Protein AF-A0A9E5PYQ6-F1 (afdb_monomer)

Structure (mmCIF, N/CA/C/O backbone):
data_AF-A0A9E5PYQ6-F1
#
_entry.id   AF-A0A9E5PYQ6-F1
#
loop_
_atom_site.group_PDB
_atom_site.id
_atom_site.type_symbol
_atom_site.label_atom_id
_atom_site.label_alt_id
_atom_site.label_comp_id
_atom_site.label_asym_id
_atom_site.label_entity_id
_atom_site.label_seq_id
_atom_site.pdbx_PDB_ins_code
_atom_site.Cartn_x
_atom_site.Cartn_y
_atom_site.Cartn_z
_atom_site.occupancy
_atom_site.B_iso_or_equiv
_atom_site.auth_seq_id
_atom_site.auth_comp_id
_atom_site.auth_asym_id
_atom_site.auth_atom_id
_atom_site.pdbx_PDB_model_num
ATOM 1 N N . MET A 1 1 ? 24.117 66.013 -3.405 1.00 72.06 1 MET A N 1
ATOM 2 C CA . MET A 1 1 ? 24.935 65.643 -2.218 1.00 72.06 1 MET A CA 1
ATOM 3 C C . MET A 1 1 ? 26.367 65.420 -2.677 1.00 72.06 1 MET A C 1
ATOM 5 O O . MET A 1 1 ? 26.533 64.922 -3.780 1.00 72.06 1 MET A O 1
ATOM 9 N N . HIS A 1 2 ? 27.378 65.777 -1.885 1.00 78.38 2 HIS A N 1
ATOM 10 C CA . HIS A 1 2 ? 28.787 65.556 -2.245 1.00 78.38 2 HIS A CA 1
ATOM 11 C C . HIS A 1 2 ? 29.347 64.341 -1.503 1.00 78.38 2 HIS A C 1
ATOM 13 O O . HIS A 1 2 ? 28.961 64.073 -0.365 1.00 78.38 2 HIS A O 1
ATOM 19 N N . CYS A 1 3 ? 30.247 63.599 -2.143 1.00 75.94 3 CYS A N 1
ATOM 20 C CA . CYS A 1 3 ? 30.935 62.479 -1.518 1.00 75.94 3 CYS A CA 1
ATOM 21 C C . CYS A 1 3 ? 31.760 62.974 -0.325 1.00 75.94 3 CYS A C 1
ATOM 23 O O . CYS A 1 3 ? 32.570 63.887 -0.464 1.00 75.94 3 CYS A O 1
ATOM 25 N N . THR A 1 4 ? 31.610 62.337 0.832 1.00 79.31 4 THR A N 1
ATOM 26 C CA . THR A 1 4 ? 32.365 62.693 2.042 1.00 79.31 4 THR A CA 1
ATOM 27 C C . THR A 1 4 ? 33.862 62.389 1.931 1.00 79.31 4 THR A C 1
ATOM 29 O O . THR A 1 4 ? 34.646 62.981 2.665 1.00 79.31 4 THR A O 1
ATOM 32 N N . ALA A 1 5 ? 34.269 61.516 1.001 1.00 81.44 5 ALA A N 1
ATOM 33 C CA . ALA A 1 5 ? 35.665 61.129 0.794 1.00 81.44 5 ALA A CA 1
ATOM 34 C C . ALA A 1 5 ? 36.390 61.988 -0.259 1.00 81.44 5 ALA A C 1
ATOM 36 O O . ALA A 1 5 ? 37.471 62.500 0.011 1.00 81.44 5 ALA A O 1
ATOM 37 N N . CYS A 1 6 ? 35.813 62.172 -1.453 1.00 84.38 6 CYS A N 1
ATOM 38 C CA . CYS A 1 6 ? 36.483 62.873 -2.562 1.00 84.38 6 CYS A CA 1
ATOM 39 C C . CYS A 1 6 ? 35.836 64.208 -2.957 1.00 84.38 6 CYS A C 1
ATOM 41 O O . CYS A 1 6 ? 36.303 64.859 -3.887 1.00 84.38 6 CYS A O 1
ATOM 43 N N . LYS A 1 7 ? 34.754 64.614 -2.279 1.00 84.69 7 LYS A N 1
ATOM 44 C CA . LYS A 1 7 ? 33.976 65.840 -2.536 1.00 84.69 7 LYS A CA 1
ATOM 45 C C . LYS A 1 7 ? 33.325 65.951 -3.923 1.00 84.69 7 LYS A C 1
ATOM 47 O O . LYS A 1 7 ? 32.684 66.962 -4.184 1.00 84.69 7 LYS A O 1
ATOM 52 N N . ALA A 1 8 ? 33.403 64.927 -4.776 1.00 84.00 8 ALA A N 1
ATOM 53 C CA . ALA A 1 8 ? 32.674 64.887 -6.046 1.00 84.00 8 ALA A CA 1
ATOM 54 C C . ALA A 1 8 ? 31.150 64.865 -5.833 1.00 84.00 8 ALA A C 1
ATOM 56 O O . ALA A 1 8 ? 30.655 64.312 -4.844 1.00 84.00 8 ALA A O 1
ATOM 57 N N . GLU A 1 9 ? 30.401 65.441 -6.771 1.00 83.62 9 GLU A N 1
ATOM 58 C CA . GLU A 1 9 ? 28.939 65.440 -6.750 1.00 83.62 9 GLU A CA 1
ATOM 59 C C . GLU A 1 9 ? 28.389 64.014 -6.938 1.00 83.62 9 GLU A C 1
ATOM 61 O O . GLU A 1 9 ? 28.825 63.260 -7.803 1.00 83.62 9 GLU A O 1
ATOM 66 N N . LEU A 1 10 ? 27.463 63.585 -6.085 1.00 77.56 10 LEU A N 1
ATOM 67 C CA . LEU A 1 10 ? 26.916 62.229 -6.124 1.00 77.56 10 LEU A CA 1
ATOM 68 C C . LEU A 1 10 ? 25.736 62.140 -7.091 1.00 77.56 10 LEU A C 1
ATOM 70 O O . LEU A 1 10 ? 24.825 62.963 -7.044 1.00 77.56 10 LEU A O 1
ATOM 74 N N . ILE A 1 11 ? 25.720 61.076 -7.898 1.00 76.81 11 ILE A N 1
ATOM 75 C CA . ILE A 1 11 ? 24.599 60.753 -8.786 1.00 76.81 11 ILE A CA 1
ATOM 76 C C . ILE A 1 11 ? 23.435 60.220 -7.928 1.00 76.81 11 ILE A C 1
ATOM 78 O O . ILE A 1 11 ? 23.637 59.243 -7.194 1.00 76.81 11 ILE A O 1
ATOM 82 N N . PRO A 1 12 ? 22.225 60.810 -8.010 1.00 68.94 12 PRO A N 1
ATOM 83 C CA . PRO A 1 12 ? 21.061 60.347 -7.256 1.00 68.94 12 PRO A CA 1
ATOM 84 C C . PRO A 1 12 ? 20.764 58.855 -7.482 1.00 68.94 12 PRO A C 1
ATOM 86 O O . PRO A 1 12 ? 20.841 58.354 -8.603 1.00 68.94 12 PRO A O 1
ATOM 89 N N . GLY A 1 13 ? 20.454 58.126 -6.405 1.00 66.00 13 GLY A N 1
ATOM 90 C CA . GLY A 1 13 ? 20.097 56.700 -6.454 1.00 66.00 13 GLY A CA 1
ATOM 91 C C . GLY A 1 13 ? 21.265 55.715 -6.629 1.00 66.00 13 GLY A C 1
ATOM 92 O O . GLY A 1 13 ? 21.041 54.504 -6.648 1.00 66.00 13 GLY A O 1
ATOM 93 N N . LYS A 1 14 ? 22.519 56.178 -6.740 1.00 69.81 14 LYS A N 1
ATOM 94 C CA . LYS A 1 14 ? 23.694 55.293 -6.838 1.00 69.81 14 LYS A CA 1
ATOM 95 C C . LYS A 1 14 ? 24.296 54.992 -5.463 1.00 69.81 14 LYS A C 1
ATOM 97 O O . LYS A 1 14 ? 24.482 55.873 -4.634 1.00 69.81 14 LYS A O 1
ATOM 102 N N . ARG A 1 15 ? 24.636 53.717 -5.244 1.00 70.81 15 ARG A N 1
ATOM 103 C CA . ARG A 1 15 ? 25.115 53.175 -3.954 1.00 70.81 15 ARG A CA 1
ATOM 104 C C . ARG A 1 15 ? 26.607 53.417 -3.691 1.00 70.81 15 ARG A C 1
ATOM 106 O O . ARG A 1 15 ? 27.077 53.199 -2.577 1.00 70.81 15 ARG A O 1
ATOM 113 N N . PHE A 1 16 ? 27.341 53.872 -4.703 1.00 80.50 16 PHE A N 1
ATOM 114 C CA . PHE A 1 16 ? 28.775 54.143 -4.650 1.00 80.50 16 PHE A CA 1
ATOM 115 C C . PHE A 1 16 ? 29.083 55.445 -5.390 1.00 80.50 16 PHE A C 1
ATOM 117 O O . PHE A 1 16 ? 28.436 55.762 -6.392 1.00 80.50 16 PHE A O 1
ATOM 124 N N . CYS A 1 17 ? 30.067 56.199 -4.901 1.00 79.19 17 CYS A N 1
ATOM 125 C CA . CYS A 1 17 ? 30.564 57.383 -5.590 1.00 79.19 17 CYS A CA 1
ATOM 126 C C . CYS A 1 17 ? 31.210 56.981 -6.920 1.00 79.19 17 CYS A C 1
ATOM 128 O O . CYS A 1 17 ? 32.099 56.132 -6.946 1.00 79.19 17 CYS A O 1
ATOM 130 N N . HIS A 1 18 ? 30.805 57.635 -8.008 1.00 82.12 18 HIS A N 1
ATOM 131 C CA . HIS A 1 18 ? 31.327 57.359 -9.345 1.00 82.12 18 HIS A CA 1
ATOM 132 C C . HIS A 1 18 ? 32.817 57.721 -9.504 1.00 82.12 18 HIS A C 1
ATOM 134 O O . HIS A 1 18 ? 33.473 57.183 -10.386 1.00 82.12 18 HIS A O 1
ATOM 140 N N . ALA A 1 19 ? 33.348 58.614 -8.659 1.00 82.69 19 ALA A N 1
ATOM 141 C CA . ALA A 1 19 ? 34.719 59.111 -8.764 1.00 82.69 19 ALA A CA 1
ATOM 142 C C . ALA A 1 19 ? 35.736 58.335 -7.905 1.00 82.69 19 ALA A C 1
ATOM 144 O O . ALA A 1 19 ? 36.875 58.168 -8.324 1.00 82.69 19 ALA A O 1
ATOM 145 N N . CYS A 1 20 ? 35.364 57.865 -6.707 1.00 84.38 20 CYS A N 1
ATOM 146 C CA . CYS A 1 20 ? 36.304 57.202 -5.783 1.00 84.38 20 CYS A CA 1
ATOM 147 C C . CYS A 1 20 ? 35.846 55.834 -5.258 1.00 84.38 20 CYS A C 1
ATOM 149 O O . CYS A 1 20 ? 36.568 55.205 -4.490 1.00 84.38 20 CYS A O 1
ATOM 151 N N . GLY A 1 21 ? 34.640 55.378 -5.609 1.00 78.56 21 GLY A N 1
ATOM 152 C CA . GLY A 1 21 ? 34.122 54.075 -5.184 1.00 78.56 21 GLY A CA 1
ATOM 153 C C . GLY A 1 21 ? 33.658 53.990 -3.724 1.00 78.56 21 GLY A C 1
ATOM 154 O O . GLY A 1 21 ? 33.184 52.936 -3.307 1.00 78.56 21 GLY A O 1
ATOM 155 N N . THR A 1 22 ? 33.727 55.069 -2.935 1.00 79.56 22 THR A N 1
ATOM 156 C CA . THR A 1 22 ? 33.217 55.071 -1.553 1.00 79.56 22 THR A CA 1
ATOM 157 C C . THR A 1 22 ? 31.709 54.804 -1.530 1.00 79.56 22 THR A C 1
ATOM 159 O O . THR A 1 22 ? 30.946 55.443 -2.263 1.00 79.56 22 THR A O 1
ATOM 162 N N . ARG A 1 23 ? 31.273 53.865 -0.679 1.00 77.12 23 ARG A N 1
ATOM 163 C CA . ARG A 1 23 ? 29.855 53.527 -0.493 1.00 77.12 23 ARG A CA 1
ATOM 164 C C . ARG A 1 23 ? 29.114 54.717 0.109 1.00 77.12 23 ARG A C 1
ATOM 166 O O . ARG A 1 23 ? 29.541 55.273 1.118 1.00 77.12 23 ARG A O 1
ATOM 173 N N . VAL A 1 24 ? 28.002 55.093 -0.509 1.00 72.50 24 VAL A N 1
ATOM 174 C CA . VAL A 1 24 ? 27.149 56.183 -0.031 1.00 72.50 24 VAL A CA 1
ATOM 175 C C . VAL A 1 24 ? 26.053 55.561 0.841 1.00 72.50 24 VAL A C 1
ATOM 177 O O . VAL A 1 24 ? 25.311 54.714 0.334 1.00 72.50 24 VAL A O 1
ATOM 180 N N . PRO A 1 25 ? 25.956 55.903 2.139 1.00 64.88 25 PRO A N 1
ATOM 181 C CA . PRO A 1 25 ? 24.873 55.412 2.984 1.00 64.88 25 PRO A CA 1
ATOM 182 C C . PRO A 1 25 ? 23.538 55.976 2.481 1.00 64.88 25 PRO A C 1
ATOM 184 O O . PRO A 1 25 ? 23.414 57.175 2.236 1.00 64.88 25 PRO A O 1
ATOM 187 N N . LEU A 1 26 ? 22.549 55.101 2.290 1.00 71.56 26 LEU A N 1
ATOM 188 C CA . LEU A 1 26 ? 21.187 55.511 1.956 1.00 71.56 26 LEU A CA 1
ATOM 189 C C . LEU A 1 26 ? 20.536 56.019 3.243 1.00 71.56 26 LEU A C 1
ATOM 191 O O . LEU A 1 26 ? 20.586 55.333 4.254 1.00 71.56 26 LEU A O 1
ATOM 195 N N . GLY A 1 27 ? 19.974 57.223 3.233 1.00 72.94 27 GLY A N 1
ATOM 196 C CA . GLY A 1 27 ? 19.178 57.734 4.349 1.00 72.94 27 GLY A CA 1
ATOM 197 C C . GLY A 1 27 ? 17.699 57.435 4.127 1.00 72.94 27 GLY A C 1
ATOM 198 O O . GLY A 1 27 ? 17.232 57.443 2.988 1.00 72.94 27 GLY A O 1
ATOM 199 N N . CYS A 1 28 ? 16.948 57.198 5.198 1.00 73.19 28 CYS A N 1
ATOM 200 C CA . CYS A 1 28 ? 15.495 57.126 5.131 1.00 73.19 28 CYS A CA 1
ATOM 201 C C . CYS A 1 28 ? 14.935 58.458 4.615 1.00 73.19 28 CYS A C 1
ATOM 203 O O . CYS A 1 28 ? 15.239 59.495 5.205 1.00 73.19 28 CYS A O 1
ATOM 205 N N . PRO A 1 29 ? 14.078 58.461 3.578 1.00 70.75 29 PRO A N 1
ATOM 206 C CA . PRO A 1 29 ? 13.496 59.698 3.062 1.00 70.75 29 PRO A CA 1
ATOM 207 C C . PRO A 1 29 ? 12.534 60.367 4.056 1.00 70.75 29 PRO A C 1
ATOM 209 O O . PRO A 1 29 ? 12.249 61.550 3.916 1.00 70.75 29 PRO A O 1
ATOM 212 N N . SER A 1 30 ? 12.039 59.629 5.058 1.00 76.88 30 SER A N 1
ATOM 213 C CA . SER A 1 30 ? 11.096 60.147 6.054 1.00 76.88 30 SER A CA 1
ATOM 214 C C . SER A 1 30 ? 11.772 60.688 7.319 1.00 76.88 30 SER A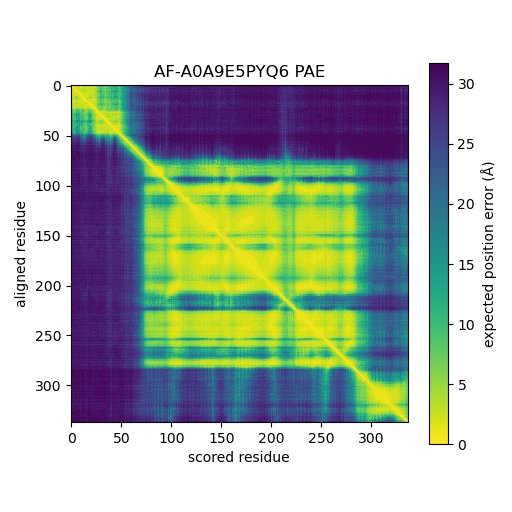 C 1
ATOM 216 O O . SER A 1 30 ? 11.358 61.733 7.807 1.00 76.88 30 SER A O 1
ATOM 218 N N . CYS A 1 31 ? 12.800 60.019 7.853 1.00 76.81 31 CYS A N 1
ATOM 219 C CA . CYS A 1 31 ? 13.435 60.422 9.120 1.00 76.81 31 CYS A CA 1
ATOM 220 C C . CYS A 1 31 ? 14.952 60.657 9.038 1.00 76.81 31 CYS A C 1
ATOM 222 O O . CYS A 1 31 ? 15.556 61.071 10.023 1.00 76.81 31 CYS A O 1
ATOM 224 N N . GLY A 1 32 ? 15.591 60.390 7.896 1.00 70.50 32 GLY A N 1
ATOM 225 C CA . GLY A 1 32 ? 17.030 60.594 7.698 1.00 70.50 32 GLY A CA 1
ATOM 226 C C . GLY A 1 32 ? 17.946 59.530 8.315 1.00 70.50 32 GLY A C 1
ATOM 227 O O . GLY A 1 32 ? 19.159 59.618 8.135 1.00 70.50 32 GLY A O 1
ATOM 228 N N . ALA A 1 33 ? 17.402 58.517 8.997 1.00 74.75 33 ALA A N 1
ATOM 229 C CA . ALA A 1 33 ? 18.186 57.428 9.580 1.00 74.75 33 ALA A CA 1
ATOM 230 C C . ALA A 1 33 ? 18.952 56.621 8.511 1.00 74.75 33 ALA A C 1
ATOM 232 O O . ALA A 1 33 ? 18.438 56.449 7.403 1.00 74.75 33 ALA A O 1
ATOM 233 N N . PRO A 1 34 ? 20.161 56.109 8.805 1.00 72.50 34 PRO A N 1
ATOM 234 C CA . PRO A 1 34 ? 20.923 55.303 7.859 1.00 72.50 34 PRO A CA 1
ATOM 235 C C . PRO A 1 34 ? 20.218 53.969 7.584 1.00 72.50 34 PRO A C 1
ATOM 237 O O . PRO A 1 34 ? 19.785 53.267 8.493 1.00 72.50 34 PRO A O 1
ATOM 240 N N . LEU A 1 35 ? 20.133 53.601 6.313 1.00 71.69 35 LEU A N 1
ATOM 241 C CA . LEU A 1 35 ? 19.467 52.402 5.829 1.00 71.69 35 LEU A CA 1
ATOM 242 C C . LEU A 1 35 ? 20.430 51.525 5.038 1.00 71.69 35 LEU A C 1
ATOM 244 O O . LEU A 1 35 ? 21.214 52.002 4.210 1.00 71.69 35 LEU A O 1
ATOM 248 N N . ASP A 1 36 ? 20.307 50.214 5.239 1.00 67.75 36 ASP A N 1
ATOM 249 C CA . ASP A 1 36 ? 20.774 49.256 4.249 1.00 67.75 36 ASP A CA 1
ATOM 250 C C . ASP A 1 36 ? 19.735 49.095 3.129 1.00 67.75 36 ASP A C 1
ATOM 252 O O . ASP A 1 36 ? 18.524 49.138 3.327 1.00 67.75 36 ASP A O 1
ATOM 256 N N . SER A 1 37 ? 20.246 48.873 1.929 1.00 62.62 37 SER A N 1
ATOM 257 C CA . SER A 1 37 ? 19.509 48.577 0.703 1.00 62.62 37 SER A CA 1
ATOM 258 C C . SER A 1 37 ? 18.572 47.371 0.726 1.00 62.62 37 SER A C 1
ATOM 260 O O . SER A 1 37 ? 17.783 47.208 -0.200 1.00 62.62 37 SER A O 1
ATOM 262 N N . THR A 1 38 ? 18.719 46.474 1.699 1.00 62.41 38 THR A N 1
ATOM 263 C CA . THR A 1 38 ? 17.879 45.277 1.822 1.00 62.41 38 THR A CA 1
ATOM 264 C C . THR A 1 38 ? 16.598 45.551 2.605 1.00 62.41 38 THR A C 1
ATOM 266 O O . THR A 1 38 ? 15.679 44.730 2.582 1.00 62.41 38 THR A O 1
ATOM 269 N N . PHE A 1 39 ? 16.498 46.705 3.273 1.00 70.75 39 PHE A N 1
ATOM 270 C CA . PHE A 1 39 ? 15.327 47.057 4.061 1.00 70.75 39 PHE A CA 1
ATOM 271 C C . PHE A 1 39 ? 14.163 47.510 3.179 1.00 70.75 39 PHE A C 1
ATOM 273 O O . PHE A 1 39 ? 14.269 48.453 2.398 1.00 70.75 39 PHE A O 1
ATOM 280 N N . ARG A 1 40 ? 13.012 46.849 3.353 1.00 74.06 40 ARG A N 1
ATOM 281 C CA . ARG A 1 40 ? 11.733 47.269 2.755 1.00 74.06 40 ARG A CA 1
ATOM 282 C C . ARG A 1 40 ? 11.068 48.409 3.537 1.00 74.06 40 ARG A C 1
ATOM 284 O O . ARG A 1 40 ? 10.361 49.217 2.941 1.00 74.06 40 ARG A O 1
ATOM 291 N N . PHE A 1 41 ? 11.338 48.498 4.840 1.00 80.06 41 PHE A N 1
ATOM 292 C CA . PHE A 1 41 ? 10.830 49.522 5.756 1.00 80.06 41 PHE A CA 1
ATOM 293 C C . PHE A 1 41 ? 11.964 50.041 6.642 1.00 80.06 41 PHE A C 1
ATOM 295 O O . PHE A 1 41 ? 12.882 49.291 6.971 1.00 80.06 41 PHE A O 1
ATOM 302 N N . CYS A 1 42 ? 11.902 51.312 7.031 1.00 78.38 42 CYS A N 1
ATOM 303 C CA . CYS A 1 42 ? 12.857 51.908 7.951 1.00 78.38 42 CYS A CA 1
ATOM 304 C C . CYS A 1 42 ? 12.665 51.313 9.356 1.00 78.38 42 CYS A C 1
ATOM 306 O O . CYS A 1 42 ? 11.551 51.382 9.876 1.00 78.38 42 CYS A O 1
ATOM 308 N N . PRO A 1 43 ? 13.714 50.763 9.989 1.00 74.25 43 PRO A N 1
ATOM 309 C CA . PRO A 1 43 ? 13.603 50.175 11.322 1.00 74.25 43 PRO A CA 1
ATOM 310 C C . PRO A 1 43 ? 13.350 51.213 12.427 1.00 74.25 43 PRO A C 1
ATOM 312 O O . PRO A 1 43 ? 12.801 50.850 13.461 1.00 74.25 43 PRO A O 1
ATOM 315 N N . ASP A 1 44 ? 13.684 52.488 12.199 1.00 79.94 44 ASP A N 1
ATOM 316 C CA . ASP A 1 44 ? 13.539 53.540 13.214 1.00 79.94 44 ASP A CA 1
ATOM 317 C C . ASP A 1 44 ? 12.177 54.250 13.173 1.00 79.94 44 ASP A C 1
ATOM 319 O O . ASP A 1 44 ? 11.663 54.651 14.213 1.00 79.94 44 ASP A O 1
ATOM 323 N N . CYS A 1 45 ? 11.571 54.422 11.991 1.00 80.50 45 CYS A N 1
ATOM 324 C CA . CYS A 1 45 ? 10.295 55.146 11.853 1.00 80.50 45 CYS A CA 1
ATOM 325 C C . CYS A 1 45 ? 9.178 54.363 11.148 1.00 80.50 45 CYS A C 1
ATOM 327 O O . CYS A 1 45 ? 8.055 54.853 11.054 1.00 80.50 45 CYS A O 1
ATOM 329 N N . GLY A 1 46 ? 9.463 53.171 10.620 1.00 74.81 46 GLY A N 1
ATOM 330 C CA . GLY A 1 46 ? 8.485 52.323 9.933 1.00 74.81 46 GLY A CA 1
ATOM 331 C C . GLY A 1 46 ? 8.136 52.739 8.499 1.00 74.81 46 GLY A C 1
ATOM 332 O O . GLY A 1 46 ? 7.362 52.043 7.843 1.00 74.81 46 GLY A O 1
ATOM 333 N N . ALA A 1 47 ? 8.699 53.832 7.969 1.00 78.25 47 ALA A N 1
ATOM 334 C CA . ALA A 1 47 ? 8.391 54.297 6.615 1.00 78.25 47 ALA A CA 1
ATOM 335 C C . ALA A 1 47 ? 8.929 53.336 5.528 1.00 78.25 47 ALA A C 1
ATOM 337 O O . ALA A 1 47 ? 10.066 52.870 5.645 1.00 78.25 47 ALA A O 1
ATOM 338 N N . PRO A 1 48 ? 8.171 53.041 4.454 1.00 79.62 48 PRO A N 1
ATOM 339 C CA . PRO A 1 48 ? 8.642 52.206 3.347 1.00 79.62 48 PRO A CA 1
ATOM 340 C C . PRO A 1 48 ? 9.786 52.886 2.577 1.00 79.62 48 PRO A C 1
ATOM 342 O O . PRO A 1 48 ? 9.757 54.093 2.345 1.00 79.62 48 PRO A O 1
ATOM 345 N N . VAL A 1 49 ? 10.802 52.112 2.181 1.00 68.56 49 VAL A N 1
ATOM 346 C CA . VAL A 1 49 ? 12.093 52.646 1.685 1.00 68.56 49 VAL A CA 1
ATOM 347 C C . VAL A 1 49 ? 12.242 52.563 0.157 1.00 68.56 49 VAL A C 1
ATOM 349 O O . VAL A 1 49 ? 13.076 53.258 -0.412 1.00 68.56 49 VAL A O 1
ATOM 352 N N . HIS A 1 50 ? 11.390 51.803 -0.538 1.00 60.81 50 HIS A N 1
ATOM 353 C CA . HIS A 1 50 ? 11.351 51.773 -2.004 1.00 60.81 50 HIS A CA 1
ATOM 354 C C . HIS A 1 50 ? 9.913 51.674 -2.535 1.00 60.81 50 HIS A C 1
ATOM 356 O O . HIS A 1 50 ? 9.212 50.698 -2.272 1.00 60.81 50 HIS A O 1
ATOM 362 N N . GLN A 1 51 ? 9.509 52.670 -3.328 1.00 54.56 51 GLN A N 1
ATOM 363 C CA . GLN A 1 51 ? 8.424 52.582 -4.303 1.00 54.56 51 GLN A CA 1
ATOM 364 C C . GLN A 1 51 ? 9.031 52.814 -5.687 1.00 54.56 51 GLN A C 1
ATOM 366 O O . GLN A 1 51 ? 9.175 53.950 -6.106 1.00 54.56 51 GLN A O 1
ATOM 371 N N . ASP A 1 52 ? 9.400 51.735 -6.368 1.00 40.56 52 ASP A N 1
ATOM 372 C CA . ASP A 1 52 ? 9.483 51.693 -7.827 1.00 40.56 52 ASP A CA 1
ATOM 373 C C . ASP A 1 52 ? 9.119 50.265 -8.239 1.00 40.56 52 ASP A C 1
ATOM 375 O O . ASP A 1 52 ? 9.888 49.325 -8.038 1.00 40.56 52 ASP A O 1
ATOM 379 N N . GLY A 1 53 ? 7.890 50.102 -8.740 1.00 39.03 53 GLY A N 1
ATOM 380 C CA . GLY A 1 53 ? 7.377 48.832 -9.260 1.00 39.03 53 GLY A CA 1
ATOM 381 C C . GLY A 1 53 ? 6.293 48.141 -8.426 1.00 39.03 53 GLY A C 1
ATOM 382 O O . GLY A 1 53 ? 6.277 46.915 -8.361 1.00 39.03 53 GLY A O 1
ATOM 383 N N . ALA A 1 54 ? 5.373 48.886 -7.807 1.00 33.09 54 ALA A N 1
ATOM 384 C CA . ALA A 1 54 ? 4.075 48.328 -7.421 1.00 33.09 54 ALA A CA 1
ATOM 385 C C . ALA A 1 54 ? 3.083 48.524 -8.587 1.00 33.09 54 ALA A C 1
ATOM 387 O O . ALA A 1 54 ? 2.878 49.669 -8.996 1.00 33.09 54 ALA A O 1
ATOM 388 N N . PRO A 1 55 ? 2.454 47.469 -9.140 1.00 35.06 55 PRO A N 1
ATOM 389 C CA . PRO A 1 55 ? 1.256 47.655 -9.943 1.00 35.06 55 PRO A CA 1
ATOM 390 C C . PRO A 1 55 ? 0.140 48.205 -9.044 1.00 35.06 55 PRO A C 1
ATOM 392 O O . PRO A 1 55 ? -0.048 47.759 -7.910 1.00 35.06 55 PRO A O 1
ATOM 395 N N . SER A 1 56 ? -0.565 49.207 -9.558 1.00 34.47 56 SER A N 1
ATOM 396 C CA . SER A 1 56 ? -1.703 49.864 -8.925 1.00 34.47 56 SER A CA 1
ATOM 397 C C . SER A 1 56 ? -2.803 48.870 -8.539 1.00 34.47 56 SER A C 1
ATOM 399 O O . SER A 1 56 ? -3.109 47.925 -9.268 1.00 34.47 56 SER A O 1
ATOM 401 N N . ALA A 1 57 ? -3.413 49.110 -7.377 1.00 36.28 57 ALA A N 1
ATOM 402 C CA . ALA A 1 57 ? -4.610 48.413 -6.923 1.00 36.28 57 ALA A CA 1
ATOM 403 C C . ALA A 1 57 ? -5.750 48.557 -7.954 1.00 36.28 57 ALA A C 1
ATOM 405 O O . ALA A 1 57 ? -5.947 49.662 -8.470 1.00 36.28 57 ALA A O 1
ATOM 406 N N . PRO A 1 58 ? -6.529 47.500 -8.254 1.00 34.72 58 PRO A N 1
ATOM 407 C CA . PRO A 1 58 ? -7.758 47.668 -9.006 1.00 34.72 58 PRO A CA 1
ATOM 408 C C . PRO A 1 58 ? -8.869 48.178 -8.083 1.00 34.72 58 PRO A C 1
ATOM 410 O O . PRO A 1 58 ? -8.997 47.754 -6.934 1.00 34.72 58 PRO A O 1
ATOM 413 N N . ALA A 1 59 ? -9.659 49.099 -8.628 1.00 34.00 59 ALA A N 1
ATOM 414 C CA . ALA A 1 59 ? -10.894 49.596 -8.050 1.00 34.00 59 ALA A CA 1
ATOM 415 C C . ALA A 1 59 ? -11.886 48.454 -7.773 1.00 34.00 59 ALA A C 1
ATOM 417 O O . ALA A 1 59 ? -11.965 47.473 -8.516 1.00 34.00 59 ALA A O 1
ATOM 418 N N . GLU A 1 60 ? -12.647 48.617 -6.694 1.00 35.41 60 GLU A N 1
ATOM 419 C CA . GLU A 1 60 ? -13.778 47.773 -6.329 1.00 35.41 60 GLU A CA 1
ATOM 420 C C . GLU A 1 60 ? -14.783 47.678 -7.489 1.00 35.41 60 GLU A C 1
ATOM 422 O O . GLU A 1 60 ? -15.185 48.690 -8.061 1.00 35.41 60 GLU A O 1
ATOM 427 N N . GLY A 1 61 ? -15.215 46.454 -7.813 1.00 39.34 61 GLY A N 1
ATOM 428 C CA . GLY A 1 61 ? -16.394 46.228 -8.655 1.00 39.34 61 GLY A CA 1
ATOM 429 C C . GLY A 1 61 ? -16.140 45.807 -10.105 1.00 39.34 61 GLY A C 1
ATOM 430 O O . GLY A 1 61 ? -16.708 46.394 -11.016 1.00 39.34 61 GLY A O 1
ATOM 431 N N . ALA A 1 62 ? -15.370 44.744 -10.342 1.00 30.53 62 ALA A N 1
ATOM 432 C CA . ALA A 1 62 ? -15.539 43.907 -11.535 1.00 30.53 62 ALA A CA 1
ATOM 433 C C . ALA A 1 62 ? -14.981 42.503 -11.264 1.00 30.53 62 ALA A C 1
ATOM 435 O O . ALA A 1 62 ? -13.825 42.360 -10.867 1.00 30.53 62 ALA A O 1
ATOM 436 N N . LEU A 1 63 ? -15.800 41.463 -11.459 1.00 35.28 63 LEU A N 1
ATOM 437 C CA . LEU A 1 63 ? -15.343 40.073 -11.379 1.00 35.28 63 LEU A CA 1
ATOM 438 C C . LEU A 1 63 ? -14.184 39.853 -12.371 1.00 35.28 63 LEU A C 1
ATOM 440 O O . LEU A 1 63 ? -14.358 40.142 -13.557 1.00 35.28 63 LEU A O 1
ATOM 444 N N . PRO A 1 64 ? -13.017 39.335 -11.943 1.00 33.97 64 PRO A N 1
ATOM 445 C CA . PRO A 1 64 ? -11.933 39.075 -12.873 1.00 33.97 64 PRO A CA 1
ATOM 446 C C . PRO A 1 64 ? -12.254 37.841 -13.725 1.00 33.97 64 PRO A C 1
ATOM 448 O O . PRO A 1 64 ? -12.544 36.761 -13.210 1.00 33.97 64 PRO A O 1
ATOM 451 N N . ALA A 1 65 ? -12.167 38.018 -15.044 1.00 35.31 65 ALA A N 1
ATOM 452 C CA . ALA A 1 65 ? -12.137 36.938 -16.023 1.00 35.31 65 ALA A CA 1
ATOM 453 C C . ALA A 1 65 ? -10.979 35.960 -15.720 1.00 35.31 65 ALA A C 1
ATOM 455 O O . ALA A 1 65 ? -9.933 36.392 -15.216 1.00 35.31 65 ALA A O 1
ATOM 456 N N . PRO A 1 66 ? -11.139 34.653 -16.007 1.00 33.41 66 PRO A N 1
ATOM 457 C CA . PRO A 1 66 ? -10.170 33.638 -15.620 1.00 33.41 66 PRO A CA 1
ATOM 458 C C . PRO A 1 66 ? -8.828 33.915 -16.300 1.00 33.41 66 PRO A C 1
ATOM 460 O O . PRO A 1 66 ? -8.718 33.925 -17.527 1.00 33.41 66 PRO A O 1
ATOM 463 N N . ARG A 1 67 ? -7.798 34.156 -15.483 1.00 36.16 67 ARG A N 1
ATOM 464 C CA . ARG A 1 67 ? -6.413 34.209 -15.947 1.00 36.16 67 ARG A CA 1
ATOM 465 C C . ARG A 1 67 ? -6.060 32.828 -16.485 1.00 36.16 67 ARG A C 1
ATOM 467 O O . ARG A 1 67 ? -6.254 31.830 -15.796 1.00 36.16 67 ARG A O 1
ATOM 474 N N . GLN A 1 68 ? -5.606 32.814 -17.734 1.00 36.31 68 GLN A N 1
ATOM 475 C CA . GLN A 1 68 ? -5.228 31.627 -18.486 1.00 36.31 68 GLN A CA 1
ATOM 476 C C . GLN A 1 68 ? -4.340 30.725 -17.630 1.00 36.31 68 GLN A C 1
ATOM 478 O O . GLN A 1 68 ? -3.343 31.173 -17.061 1.00 36.31 68 GLN A O 1
ATOM 483 N N . ALA A 1 69 ? -4.788 29.475 -17.507 1.00 35.12 69 ALA A N 1
ATOM 484 C CA . ALA A 1 69 ? -4.110 28.407 -16.806 1.00 35.12 69 ALA A CA 1
ATOM 485 C C . ALA A 1 69 ? -2.654 28.342 -17.275 1.00 35.12 69 ALA A C 1
ATOM 487 O O . ALA A 1 69 ? -2.388 28.093 -18.449 1.00 35.12 69 ALA A O 1
ATOM 488 N N . ALA A 1 70 ? -1.725 28.579 -16.350 1.00 36.34 70 ALA A N 1
ATOM 489 C CA . ALA A 1 70 ? -0.366 28.106 -16.526 1.00 36.34 70 ALA A CA 1
ATOM 490 C C . ALA A 1 70 ? -0.449 26.589 -16.757 1.00 36.34 70 ALA A C 1
ATOM 492 O O . ALA A 1 70 ? -1.159 25.896 -16.023 1.00 36.34 70 ALA A O 1
ATOM 493 N N . GLU A 1 71 ? 0.195 26.113 -17.821 1.00 35.78 71 GLU A N 1
ATOM 494 C CA . GLU A 1 71 ? 0.201 24.710 -18.229 1.00 35.78 71 GLU A CA 1
ATOM 495 C C . GLU A 1 71 ? 0.516 23.803 -17.040 1.00 35.78 71 GLU A C 1
ATOM 497 O O . GLU A 1 71 ? 1.521 23.967 -16.350 1.00 35.78 71 GLU A O 1
ATOM 502 N N . VAL A 1 72 ? -0.398 22.867 -16.791 1.00 35.28 72 VAL A N 1
ATOM 503 C CA . VAL A 1 72 ? -0.354 21.918 -15.684 1.00 35.28 72 VAL A CA 1
ATOM 504 C C . VAL A 1 72 ? 0.791 20.935 -15.937 1.00 35.28 72 VAL A C 1
ATOM 506 O O . VAL A 1 72 ? 0.703 20.160 -16.893 1.00 35.28 72 VAL A O 1
ATOM 509 N N . PRO A 1 73 ? 1.827 20.852 -15.084 1.00 33.81 73 PRO A N 1
ATOM 510 C CA . PRO A 1 73 ? 2.609 19.634 -14.997 1.00 33.81 73 PRO A CA 1
ATOM 511 C C . PRO A 1 73 ? 1.686 18.602 -14.338 1.00 33.81 73 PRO A C 1
ATOM 513 O O . PRO A 1 73 ? 1.602 18.513 -13.117 1.00 33.81 73 PRO A O 1
ATOM 516 N N . THR A 1 74 ? 0.887 17.877 -15.126 1.00 45.56 74 THR A N 1
ATOM 517 C CA . THR A 1 74 ? 0.069 16.789 -14.578 1.00 45.56 74 THR A CA 1
ATOM 518 C C . THR A 1 74 ? 1.027 15.669 -14.195 1.00 45.56 74 THR A C 1
ATOM 520 O O . THR A 1 74 ? 1.424 14.890 -15.065 1.00 45.56 74 THR A O 1
ATOM 523 N N . ASP A 1 75 ? 1.431 15.624 -12.928 1.00 56.47 75 ASP A N 1
ATOM 524 C CA . ASP A 1 75 ? 2.119 14.479 -12.332 1.00 56.47 75 ASP A CA 1
ATOM 525 C C . ASP A 1 75 ? 1.376 13.191 -12.764 1.00 56.47 75 ASP A C 1
ATOM 527 O O . ASP A 1 75 ? 0.137 13.165 -12.699 1.00 56.47 75 ASP A O 1
ATOM 531 N N . PRO A 1 76 ? 2.069 12.142 -13.255 1.00 58.88 76 PRO A N 1
ATOM 532 C CA . PRO A 1 76 ? 1.447 10.856 -13.580 1.00 58.88 76 PRO A CA 1
ATOM 533 C C . PRO A 1 76 ? 0.550 10.321 -12.455 1.00 58.88 76 PRO A C 1
ATOM 535 O O . PRO A 1 76 ? -0.455 9.675 -12.744 1.00 58.88 76 PRO A O 1
ATOM 538 N N . ILE A 1 77 ? 0.833 10.646 -11.192 1.00 66.50 77 ILE A N 1
ATOM 539 C CA . ILE A 1 77 ? -0.018 10.287 -10.050 1.00 66.50 77 ILE A CA 1
ATOM 540 C C . ILE A 1 77 ? -1.387 10.984 -10.132 1.00 66.50 77 ILE A C 1
ATOM 542 O O . ILE A 1 77 ? -2.428 10.341 -10.000 1.00 66.50 77 ILE A O 1
ATOM 546 N N . SER A 1 78 ? -1.410 12.291 -10.394 1.00 61.31 78 SER A N 1
ATOM 547 C CA . SER A 1 78 ? -2.630 13.108 -10.353 1.00 61.31 78 SER A CA 1
ATOM 548 C C . SER A 1 78 ? -3.606 12.803 -11.490 1.00 61.31 78 SER A C 1
ATOM 550 O O . SER A 1 78 ? -4.801 13.053 -11.339 1.00 61.31 78 SER A O 1
ATOM 552 N N . ARG A 1 79 ? -3.132 12.224 -12.603 1.00 65.25 79 ARG A N 1
ATOM 553 C CA . ARG A 1 79 ? -3.991 11.784 -13.720 1.00 65.25 79 ARG A CA 1
ATOM 554 C C . ARG A 1 79 ? -4.923 10.630 -13.352 1.00 65.25 79 ARG A C 1
ATOM 556 O O . ARG A 1 79 ? -5.991 10.517 -13.942 1.00 65.25 79 ARG A O 1
ATOM 563 N N . HIS A 1 80 ? -4.530 9.795 -12.394 1.00 69.44 80 HIS A N 1
ATOM 564 C CA . HIS A 1 80 ? -5.247 8.558 -12.086 1.00 69.44 80 HIS A CA 1
ATOM 565 C C . HIS A 1 80 ? -6.202 8.684 -10.894 1.00 69.44 80 HIS A C 1
ATOM 567 O O . HIS A 1 80 ? -6.988 7.772 -10.648 1.00 69.44 80 HIS A O 1
ATOM 573 N N . ILE A 1 81 ? -6.163 9.794 -10.148 1.00 79.06 81 ILE A N 1
ATOM 574 C CA . ILE A 1 81 ? -7.012 9.981 -8.966 1.00 79.06 81 ILE A CA 1
ATOM 575 C C . ILE A 1 81 ? -8.462 10.233 -9.413 1.00 79.06 81 ILE A C 1
ATOM 577 O O . ILE A 1 81 ? -8.729 11.258 -10.044 1.00 79.06 81 ILE A O 1
ATOM 581 N N . PRO A 1 82 ? -9.440 9.387 -9.027 1.00 80.75 82 PRO A N 1
ATOM 582 C CA . PRO A 1 82 ? -10.839 9.628 -9.361 1.00 80.75 82 PRO A CA 1
ATOM 583 C C . PRO A 1 82 ? -11.354 10.934 -8.747 1.00 80.75 82 PRO A C 1
ATOM 585 O O . PRO A 1 82 ? -11.086 11.233 -7.579 1.00 80.75 82 PRO A O 1
ATOM 588 N N . ASP A 1 83 ? -12.196 11.671 -9.475 1.00 80.00 83 ASP A N 1
ATOM 589 C CA . ASP A 1 83 ? -12.731 12.970 -9.033 1.00 80.00 83 ASP A CA 1
ATOM 590 C C . ASP A 1 83 ? -13.392 12.931 -7.651 1.00 80.00 83 ASP A C 1
ATOM 592 O O . ASP A 1 83 ? -13.295 13.875 -6.861 1.00 80.00 83 ASP A O 1
ATOM 596 N N . ALA A 1 84 ? -14.088 11.835 -7.340 1.00 78.12 84 ALA A N 1
ATOM 597 C CA . ALA A 1 84 ? -14.716 11.640 -6.040 1.00 78.12 84 ALA A CA 1
ATOM 598 C C . ALA A 1 84 ? -13.683 11.596 -4.905 1.00 78.12 84 ALA A C 1
ATOM 600 O O . ALA A 1 84 ? -13.893 12.227 -3.865 1.00 78.12 84 ALA A O 1
ATOM 601 N N . LEU A 1 85 ? -12.557 10.914 -5.124 1.00 78.75 85 LEU A N 1
ATOM 602 C CA . LEU A 1 85 ? -11.460 10.832 -4.168 1.00 78.75 85 LEU A CA 1
ATOM 603 C C . LEU A 1 85 ? -10.718 12.170 -4.077 1.00 78.75 85 LEU A C 1
ATOM 605 O O . LEU A 1 85 ? -10.500 12.665 -2.974 1.00 78.75 85 LEU A O 1
ATOM 609 N N . ALA A 1 86 ? -10.454 12.830 -5.207 1.00 78.62 86 ALA A N 1
ATOM 610 C CA . ALA A 1 86 ? -9.867 14.171 -5.233 1.00 78.62 86 ALA A CA 1
ATOM 611 C C . ALA A 1 86 ? -10.708 15.188 -4.436 1.00 78.62 86 ALA A C 1
ATOM 613 O O . ALA A 1 86 ? -10.174 16.004 -3.681 1.00 78.62 86 ALA A O 1
ATOM 614 N N . ARG A 1 87 ? -12.045 15.123 -4.538 1.00 78.88 87 ARG A N 1
ATOM 615 C CA . ARG A 1 87 ? -12.951 15.941 -3.711 1.00 78.88 87 ARG A CA 1
ATOM 616 C C . ARG A 1 87 ? -12.841 15.610 -2.222 1.00 78.88 87 ARG A C 1
ATOM 618 O O . ARG A 1 87 ? -12.832 16.542 -1.418 1.00 78.88 87 ARG A O 1
ATOM 625 N N . LYS A 1 88 ? -12.759 14.328 -1.847 1.00 77.94 88 LYS A N 1
ATOM 626 C CA . LYS A 1 88 ? -12.562 13.915 -0.445 1.00 77.94 88 LYS A CA 1
ATOM 627 C C . LYS A 1 88 ? -11.229 14.431 0.106 1.00 77.94 88 LYS A C 1
ATOM 629 O O . LYS A 1 88 ? -11.227 15.009 1.185 1.00 77.94 88 LYS A O 1
ATOM 634 N N . ILE A 1 89 ? -10.141 14.313 -0.657 1.00 76.69 89 ILE A N 1
ATOM 635 C CA . ILE A 1 89 ? -8.807 14.821 -0.293 1.00 76.69 89 ILE A CA 1
ATOM 636 C C . ILE A 1 89 ? -8.848 16.326 -0.023 1.00 76.69 89 ILE A C 1
ATOM 638 O O . ILE A 1 89 ? -8.426 16.768 1.043 1.00 76.69 89 ILE A O 1
ATOM 642 N N . ARG A 1 90 ? -9.418 17.108 -0.951 1.00 75.00 90 ARG A N 1
ATOM 643 C CA . ARG A 1 90 ? -9.537 18.568 -0.800 1.00 75.00 90 ARG A CA 1
ATOM 644 C C . ARG A 1 90 ? -10.351 18.965 0.431 1.00 75.00 90 ARG A C 1
ATOM 646 O O . ARG A 1 90 ? -9.994 19.919 1.110 1.00 75.00 90 ARG A O 1
ATOM 653 N N . ARG A 1 91 ? -11.426 18.230 0.740 1.00 75.62 91 ARG A N 1
ATOM 654 C CA . ARG A 1 91 ? -12.245 18.458 1.946 1.00 75.62 91 ARG A CA 1
ATOM 655 C C . ARG A 1 91 ? -11.527 18.068 3.234 1.00 75.62 91 ARG A C 1
ATOM 657 O O . ARG A 1 91 ? -11.720 18.725 4.246 1.00 75.62 91 ARG A O 1
ATOM 664 N N . ALA A 1 92 ? -10.730 17.006 3.194 1.00 70.12 92 ALA A N 1
ATOM 665 C CA . ALA A 1 92 ? -9.990 16.502 4.343 1.00 70.12 92 ALA A CA 1
ATOM 666 C C . ALA A 1 92 ? -8.734 17.329 4.677 1.00 70.12 92 ALA A C 1
ATOM 668 O O . ALA A 1 92 ? -8.051 16.972 5.634 1.00 70.12 92 ALA A O 1
ATOM 669 N N . GLY A 1 93 ? -8.430 18.382 3.895 1.00 61.31 93 GLY A N 1
ATOM 670 C CA . GLY A 1 93 ? -7.250 19.247 4.007 1.00 61.31 93 GLY A CA 1
ATOM 671 C C . GLY A 1 93 ? -6.708 19.352 5.433 1.00 61.31 93 GLY A C 1
ATOM 672 O O . GLY A 1 93 ? -7.368 19.881 6.324 1.00 61.31 93 GLY A O 1
ATOM 673 N N . GLY A 1 94 ? -5.525 18.772 5.652 1.00 55.44 94 GLY A N 1
ATOM 674 C CA . GLY A 1 94 ? -4.921 18.664 6.977 1.00 55.44 94 GLY A CA 1
ATOM 675 C C . GLY A 1 94 ? -4.181 19.936 7.373 1.00 55.44 94 GLY A C 1
ATOM 676 O O . GLY A 1 94 ? -3.524 20.560 6.541 1.00 55.44 94 GLY A O 1
ATOM 677 N N . ALA A 1 95 ? -4.247 20.293 8.656 1.00 53.72 95 ALA A N 1
ATOM 678 C CA . ALA A 1 95 ? -3.334 21.275 9.224 1.00 53.72 95 ALA A CA 1
ATOM 679 C C . ALA A 1 95 ? -1.907 20.699 9.209 1.00 53.72 95 ALA A C 1
ATOM 681 O O . ALA A 1 95 ? -1.676 19.574 9.658 1.00 53.72 95 ALA A O 1
ATOM 682 N N . ALA A 1 96 ? -0.948 21.462 8.686 1.00 60.91 96 ALA A N 1
ATOM 683 C CA . ALA A 1 96 ? 0.453 21.060 8.699 1.00 60.91 96 ALA A CA 1
ATOM 684 C C . ALA A 1 96 ? 0.956 20.887 10.145 1.00 60.91 96 ALA A C 1
ATOM 686 O O . ALA A 1 96 ? 0.655 21.701 11.018 1.00 60.91 96 ALA A O 1
ATOM 687 N N . GLY A 1 97 ? 1.735 19.834 10.393 1.00 63.81 97 GLY A N 1
ATOM 688 C CA . GLY A 1 97 ? 2.331 19.515 11.694 1.00 63.81 97 GLY A CA 1
ATOM 689 C C . GLY A 1 97 ? 1.542 18.524 12.560 1.00 63.81 97 GLY A C 1
ATOM 690 O O . GLY A 1 97 ? 1.978 18.213 13.668 1.00 63.81 97 GLY A O 1
ATOM 691 N N . GLU A 1 98 ? 0.410 17.993 12.090 1.00 72.44 98 GLU A N 1
ATOM 692 C CA . GLU A 1 98 ? -0.384 17.023 12.853 1.00 72.44 98 GLU A CA 1
ATOM 693 C C . GLU A 1 98 ? 0.259 15.622 12.852 1.00 72.44 98 GLU A C 1
ATOM 695 O O . GLU A 1 98 ? 0.688 15.115 11.812 1.00 72.44 98 GLU A O 1
ATOM 700 N N . ARG A 1 99 ? 0.297 14.962 14.020 1.00 76.69 99 ARG A N 1
ATOM 701 C CA . ARG A 1 99 ? 0.675 13.543 14.128 1.00 76.69 99 ARG A CA 1
ATOM 702 C C . ARG A 1 99 ? -0.527 12.672 13.795 1.00 76.69 99 ARG A C 1
ATOM 704 O O . ARG A 1 99 ? -1.487 12.643 14.560 1.00 76.69 99 ARG A O 1
ATOM 711 N N . LYS A 1 100 ? -0.441 11.909 12.708 1.00 80.38 100 LYS A N 1
ATOM 712 C CA . LYS A 1 100 ? -1.480 10.956 12.303 1.00 80.38 100 LYS A CA 1
ATOM 713 C C . LYS A 1 100 ? -0.939 9.541 12.266 1.00 80.38 100 LYS A C 1
ATOM 715 O O . LYS A 1 100 ? 0.209 9.308 11.891 1.00 80.38 100 LYS A O 1
ATOM 720 N N . ARG A 1 101 ? -1.785 8.587 12.644 1.00 87.06 101 ARG A N 1
ATOM 721 C CA . ARG A 1 101 ? -1.531 7.168 12.400 1.00 87.06 101 ARG A CA 1
ATOM 722 C C . ARG A 1 101 ? -1.921 6.865 10.960 1.00 87.06 101 ARG A C 1
ATOM 724 O O . ARG A 1 101 ? -3.066 7.080 10.582 1.00 87.06 101 ARG A O 1
ATOM 731 N N . VAL A 1 102 ? -0.972 6.376 10.177 1.00 90.94 102 VAL A N 1
ATOM 732 C CA . VAL A 1 102 ? -1.161 6.045 8.762 1.00 90.94 102 VAL A CA 1
ATOM 733 C C . VAL A 1 102 ? -0.702 4.624 8.504 1.00 90.94 102 VAL A C 1
ATOM 735 O O . VAL A 1 102 ? 0.161 4.104 9.215 1.00 90.94 102 VAL A O 1
ATOM 738 N N . THR A 1 103 ? -1.257 4.009 7.468 1.00 94.69 103 THR A N 1
ATOM 739 C CA . THR A 1 103 ? -0.719 2.770 6.911 1.00 94.69 103 THR A CA 1
ATOM 740 C C . THR A 1 103 ? -0.047 3.079 5.584 1.00 94.69 103 THR A C 1
ATOM 742 O O . THR A 1 103 ? -0.666 3.642 4.686 1.00 94.69 103 THR A O 1
ATOM 745 N N . VAL A 1 104 ? 1.230 2.733 5.487 1.00 94.75 104 VAL A N 1
ATOM 746 C CA . VAL A 1 104 ? 2.064 2.902 4.301 1.00 94.75 104 VAL A CA 1
ATOM 747 C C . VAL A 1 104 ? 2.147 1.565 3.582 1.00 94.75 104 VAL A C 1
ATOM 749 O O . VAL A 1 104 ? 2.419 0.547 4.220 1.00 94.75 104 VAL A O 1
ATOM 752 N N . LEU A 1 105 ? 1.939 1.580 2.270 1.00 97.19 105 LEU A N 1
ATOM 753 C CA . LEU A 1 105 ? 2.131 0.449 1.371 1.00 97.19 105 LEU A CA 1
ATOM 754 C C . LEU A 1 105 ? 3.230 0.808 0.371 1.00 97.19 105 LEU A C 1
ATOM 756 O O . LEU A 1 105 ? 3.137 1.831 -0.303 1.00 97.19 105 LEU A O 1
ATOM 760 N N . PHE A 1 106 ? 4.247 -0.038 0.270 1.00 96.56 106 PHE A N 1
ATOM 761 C CA . PHE A 1 106 ? 5.219 -0.027 -0.819 1.00 96.56 106 PHE A CA 1
ATOM 762 C C . PHE A 1 106 ? 4.963 -1.215 -1.734 1.00 96.56 106 PHE A C 1
ATOM 764 O O . PHE A 1 106 ? 4.753 -2.328 -1.249 1.00 96.56 106 PHE A O 1
ATOM 771 N N . CYS A 1 107 ? 5.006 -0.974 -3.037 1.00 96.38 107 CYS A N 1
ATOM 772 C CA . CYS A 1 107 ? 4.895 -1.991 -4.072 1.00 96.38 107 CYS A CA 1
ATOM 773 C C . CYS A 1 107 ? 6.003 -1.765 -5.094 1.00 96.38 107 CYS A C 1
ATOM 775 O O . CYS A 1 107 ? 6.282 -0.619 -5.434 1.00 96.38 107 CYS A O 1
ATOM 777 N N . ASP A 1 108 ? 6.629 -2.839 -5.557 1.00 94.88 108 ASP A N 1
ATOM 778 C CA . ASP A 1 108 ? 7.769 -2.790 -6.473 1.00 94.88 108 ASP A CA 1
ATOM 779 C C . ASP A 1 108 ? 7.801 -4.047 -7.343 1.00 94.88 108 ASP A C 1
ATOM 781 O O . ASP A 1 108 ? 7.471 -5.134 -6.843 1.00 94.88 108 ASP A O 1
ATOM 785 N N . LEU A 1 109 ? 8.187 -3.928 -8.615 1.00 93.62 109 LEU A N 1
ATOM 786 C CA . LEU A 1 109 ? 8.250 -5.076 -9.518 1.00 93.62 109 LEU A CA 1
ATOM 787 C C . LEU A 1 109 ? 9.557 -5.854 -9.336 1.00 93.62 109 LEU A C 1
ATOM 789 O O . LEU A 1 109 ? 10.637 -5.332 -9.086 1.00 93.62 109 LEU A O 1
ATOM 793 N N . VAL A 1 110 ? 9.466 -7.172 -9.466 1.00 91.94 110 VAL A N 1
ATOM 794 C CA . VAL A 1 110 ? 10.617 -8.061 -9.326 1.00 91.94 110 VAL A CA 1
ATOM 795 C C . VAL A 1 110 ? 11.347 -8.166 -10.652 1.00 91.94 110 VAL A C 1
ATOM 797 O O . VAL A 1 110 ? 10.795 -8.673 -11.625 1.00 91.94 110 VAL A O 1
ATOM 800 N N . GLY A 1 111 ? 12.625 -7.786 -10.658 1.00 83.12 111 GLY A N 1
ATOM 801 C CA . GLY A 1 111 ? 13.504 -7.979 -11.814 1.00 83.12 111 GLY A CA 1
ATOM 802 C C . GLY A 1 111 ? 13.170 -7.080 -13.005 1.00 83.12 111 GLY A C 1
ATOM 803 O O . GLY A 1 111 ? 13.561 -7.400 -14.124 1.00 83.12 111 GLY A O 1
ATOM 804 N N . SER A 1 112 ? 12.480 -5.965 -12.768 1.00 80.94 112 SER A N 1
ATOM 805 C CA . SER A 1 112 ? 12.110 -4.954 -13.764 1.00 80.94 112 SER A CA 1
ATOM 806 C C . SER A 1 112 ? 13.277 -4.495 -14.632 1.00 80.94 112 SER A C 1
ATOM 808 O O . SER A 1 112 ? 13.143 -4.424 -15.847 1.00 80.94 112 SER A O 1
ATOM 810 N N . THR A 1 113 ? 14.453 -4.270 -14.043 1.00 80.75 113 THR A N 1
ATOM 811 C CA . THR A 1 113 ? 15.659 -3.868 -14.785 1.00 80.75 113 THR A CA 1
ATOM 812 C C . THR A 1 113 ? 16.082 -4.922 -15.809 1.00 80.75 113 THR A C 1
ATOM 814 O O . THR A 1 113 ? 16.338 -4.592 -16.960 1.00 80.75 113 THR A O 1
ATOM 817 N N . ALA A 1 114 ? 16.082 -6.203 -15.427 1.00 81.00 114 ALA A N 1
ATOM 818 C CA . ALA A 1 114 ? 16.441 -7.295 -16.334 1.00 81.00 114 ALA A CA 1
ATOM 819 C C . ALA A 1 114 ? 15.386 -7.521 -17.430 1.00 81.00 114 ALA A C 1
ATOM 821 O O . ALA A 1 114 ? 15.703 -8.021 -18.507 1.00 81.00 114 ALA A O 1
ATOM 822 N N . VAL A 1 115 ? 14.124 -7.180 -17.156 1.00 80.12 115 VAL A N 1
ATOM 823 C CA . VAL A 1 115 ? 13.043 -7.198 -18.149 1.00 80.12 115 VAL A CA 1
ATOM 824 C C . VAL A 1 115 ? 13.210 -6.037 -19.135 1.00 80.12 115 VAL A C 1
ATOM 826 O O . VAL A 1 115 ? 13.154 -6.263 -20.341 1.00 80.12 115 VAL A O 1
ATOM 829 N N . ALA A 1 116 ? 13.504 -4.832 -18.641 1.00 80.94 116 ALA A N 1
ATOM 830 C CA . ALA A 1 116 ? 13.716 -3.631 -19.449 1.00 80.94 116 ALA A CA 1
ATOM 831 C C . ALA A 1 116 ? 14.920 -3.740 -20.403 1.00 80.94 116 ALA A C 1
ATOM 833 O O . ALA A 1 116 ? 14.916 -3.129 -21.463 1.00 80.94 116 ALA A O 1
ATOM 834 N N . GLU A 1 117 ? 15.940 -4.532 -20.062 1.00 83.88 117 GLU A N 1
ATOM 835 C CA . GLU A 1 117 ? 17.086 -4.796 -20.949 1.00 83.88 117 GLU A CA 1
ATOM 836 C C . GLU A 1 117 ? 16.766 -5.760 -22.105 1.00 83.88 117 GLU A C 1
ATOM 838 O O . GLU A 1 117 ? 17.511 -5.825 -23.082 1.00 83.88 117 GLU A O 1
ATOM 843 N N . ARG A 1 118 ? 15.691 -6.550 -21.995 1.00 81.00 118 ARG A N 1
ATOM 844 C CA . ARG A 1 118 ? 15.357 -7.628 -22.943 1.00 81.00 118 ARG A CA 1
ATOM 845 C C . ARG A 1 118 ? 14.267 -7.260 -23.944 1.00 81.00 118 ARG A C 1
ATOM 847 O O . ARG A 1 118 ? 14.009 -8.050 -24.851 1.00 81.00 118 ARG A O 1
ATOM 854 N N . ILE A 1 119 ? 13.606 -6.127 -23.747 1.00 83.31 119 ILE A N 1
ATOM 855 C CA . ILE A 1 119 ? 12.421 -5.699 -24.490 1.00 83.31 119 ILE A CA 1
ATOM 856 C C . ILE A 1 119 ? 12.678 -4.298 -25.021 1.00 83.31 119 ILE A C 1
ATOM 858 O O . ILE A 1 119 ? 13.483 -3.556 -24.457 1.00 83.31 119 ILE A O 1
ATOM 862 N N . ASP A 1 120 ? 11.995 -3.944 -26.105 1.00 86.56 120 ASP A N 1
ATOM 863 C CA . ASP A 1 120 ? 12.005 -2.573 -26.582 1.00 86.56 120 ASP A CA 1
ATOM 864 C C . ASP A 1 120 ? 11.547 -1.597 -25.469 1.00 86.56 120 ASP A C 1
ATOM 866 O O . ASP A 1 120 ? 10.578 -1.883 -24.754 1.00 86.56 120 ASP A O 1
ATOM 870 N N . PRO A 1 121 ? 12.234 -0.458 -25.267 1.00 84.81 121 PRO A N 1
ATOM 871 C CA . PRO A 1 121 ? 11.858 0.514 -24.246 1.00 84.81 121 PRO A CA 1
ATOM 872 C C . PRO A 1 121 ? 10.420 1.036 -24.367 1.00 84.81 121 PRO A C 1
ATOM 874 O O . PRO A 1 121 ? 9.818 1.355 -23.339 1.00 84.81 121 PRO A O 1
ATOM 877 N N . GLU A 1 122 ? 9.871 1.135 -25.581 1.00 87.56 122 GLU A N 1
ATOM 878 C CA . GLU A 1 122 ? 8.497 1.593 -25.817 1.00 87.56 122 GLU A CA 1
ATOM 879 C C . GLU A 1 122 ? 7.487 0.542 -25.342 1.00 87.56 122 GLU A C 1
ATOM 881 O O . GLU A 1 122 ? 6.589 0.861 -24.557 1.00 87.56 122 GLU A O 1
ATOM 886 N N . ASP A 1 123 ? 7.707 -0.725 -25.700 1.00 86.69 123 ASP A N 1
ATOM 887 C CA . ASP A 1 123 ? 6.892 -1.856 -25.241 1.00 86.69 123 ASP A CA 1
ATOM 888 C C . ASP A 1 123 ? 6.955 -1.999 -23.711 1.00 86.69 123 ASP A C 1
ATOM 890 O O . ASP A 1 123 ? 5.936 -2.168 -23.034 1.00 86.69 123 ASP A O 1
ATOM 894 N N . TYR A 1 124 ? 8.153 -1.886 -23.124 1.00 87.81 124 TYR A N 1
ATOM 895 C CA . TYR A 1 124 ? 8.317 -1.951 -21.671 1.00 87.81 124 TYR A CA 1
ATOM 896 C C . TYR A 1 124 ? 7.581 -0.807 -20.963 1.00 87.81 124 TYR A C 1
ATOM 898 O O . TYR A 1 124 ? 6.979 -1.014 -19.903 1.00 87.81 124 TYR A O 1
ATOM 906 N N . ARG A 1 125 ? 7.594 0.397 -21.546 1.00 87.25 125 ARG A N 1
ATOM 907 C CA . ARG A 1 125 ? 6.873 1.554 -21.008 1.00 87.25 125 ARG A CA 1
ATOM 908 C C . ARG A 1 125 ? 5.368 1.313 -20.992 1.00 87.25 125 ARG A C 1
ATOM 910 O O . ARG A 1 125 ? 4.746 1.586 -19.968 1.00 87.25 125 ARG A O 1
ATOM 917 N N . GLU A 1 126 ? 4.812 0.766 -22.070 1.00 89.44 126 GLU A N 1
ATOM 918 C CA . GLU A 1 126 ? 3.386 0.440 -22.153 1.00 89.44 126 GLU A CA 1
ATOM 919 C C . GLU A 1 126 ? 2.987 -0.622 -21.116 1.00 89.44 126 GLU A C 1
ATOM 921 O O . GLU A 1 126 ? 1.971 -0.490 -20.429 1.00 89.44 126 GLU A O 1
ATOM 926 N N . ILE A 1 127 ? 3.813 -1.654 -20.941 1.00 90.12 127 ILE A N 1
ATOM 927 C CA . ILE A 1 127 ? 3.595 -2.694 -19.928 1.00 90.12 127 ILE A CA 1
ATOM 928 C C . ILE A 1 127 ? 3.617 -2.099 -18.516 1.00 90.12 127 ILE A C 1
ATOM 930 O O . ILE A 1 127 ? 2.770 -2.442 -17.683 1.00 90.12 127 ILE A O 1
ATOM 934 N N . LEU A 1 128 ? 4.563 -1.196 -18.246 1.00 89.69 128 LEU A N 1
ATOM 935 C CA . LEU A 1 128 ? 4.662 -0.517 -16.959 1.00 89.69 128 LEU A CA 1
ATOM 936 C C . LEU A 1 128 ? 3.443 0.376 -16.697 1.00 89.69 128 LEU A C 1
ATOM 938 O O . LEU A 1 128 ? 2.905 0.341 -15.591 1.00 89.69 128 LEU A O 1
ATOM 942 N N . ASP A 1 129 ? 2.984 1.128 -17.699 1.00 89.75 129 ASP A N 1
ATOM 943 C CA . ASP A 1 129 ? 1.796 1.978 -17.582 1.00 89.75 129 ASP A CA 1
ATOM 944 C C . ASP A 1 129 ? 0.546 1.138 -17.277 1.00 89.75 129 ASP A C 1
ATOM 946 O O . ASP A 1 129 ? -0.170 1.441 -16.323 1.00 89.75 129 ASP A O 1
ATOM 950 N N . ARG A 1 130 ? 0.347 0.003 -17.965 1.00 91.38 130 ARG A N 1
ATOM 951 C CA . ARG A 1 130 ? -0.758 -0.936 -17.676 1.00 91.38 130 ARG A CA 1
ATOM 952 C C . ARG A 1 130 ? -0.707 -1.489 -16.247 1.00 91.38 130 ARG A C 1
ATOM 954 O O . ARG A 1 130 ? -1.746 -1.644 -15.601 1.00 91.38 130 ARG A O 1
ATOM 961 N N . TYR A 1 131 ? 0.485 -1.812 -15.742 1.00 92.62 131 TYR A N 1
ATOM 962 C CA . TYR A 1 131 ? 0.655 -2.253 -14.354 1.00 92.62 131 TYR A CA 1
ATOM 963 C C . TYR A 1 131 ? 0.326 -1.136 -13.357 1.00 92.62 131 TYR A C 1
ATOM 965 O O . TYR A 1 131 ? -0.401 -1.384 -12.393 1.00 92.62 131 TYR A O 1
ATOM 973 N N . LEU A 1 132 ? 0.842 0.077 -13.576 1.00 92.12 132 LEU A N 1
ATOM 974 C CA . LEU A 1 132 ? 0.600 1.212 -12.688 1.00 92.12 132 LEU A CA 1
ATOM 975 C C . LEU A 1 132 ? -0.882 1.593 -12.677 1.00 92.12 132 LEU A C 1
ATOM 977 O O . LEU A 1 132 ? -1.433 1.788 -11.598 1.00 92.12 132 LEU A O 1
ATOM 981 N N . GLU A 1 133 ? -1.545 1.616 -13.833 1.00 91.88 133 GLU A N 1
ATOM 982 C CA . GLU A 1 133 ? -2.990 1.843 -13.947 1.00 91.88 133 GLU A CA 1
ATOM 983 C C . GLU A 1 133 ? -3.791 0.833 -13.118 1.00 91.88 133 GLU A C 1
ATOM 985 O O . GLU A 1 133 ? -4.634 1.225 -12.304 1.00 91.88 133 GLU A O 1
ATOM 990 N N . LEU A 1 134 ? -3.488 -0.462 -13.268 1.00 94.62 134 LEU A N 1
ATOM 991 C CA . LEU A 1 134 ? -4.114 -1.530 -12.489 1.00 94.62 134 LEU A CA 1
ATOM 992 C C . LEU A 1 134 ? -3.876 -1.329 -10.992 1.00 94.62 134 LEU A C 1
ATOM 994 O O . LEU A 1 134 ? -4.815 -1.367 -10.195 1.00 94.62 134 LEU A O 1
ATOM 998 N N . ALA A 1 135 ? -2.625 -1.101 -10.597 1.00 95.31 135 ALA A N 1
ATOM 999 C CA . ALA A 1 135 ? -2.273 -0.987 -9.194 1.00 95.31 135 ALA A CA 1
ATOM 1000 C C . ALA A 1 135 ? -2.916 0.247 -8.546 1.00 95.31 135 ALA A C 1
ATOM 1002 O O . ALA A 1 135 ? -3.435 0.177 -7.431 1.00 95.31 135 ALA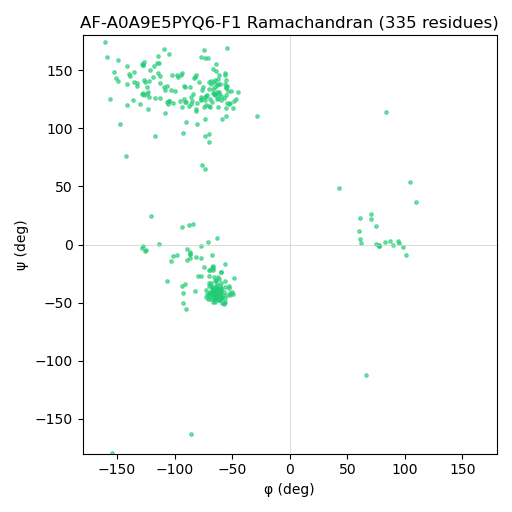 A O 1
ATOM 1003 N N . PHE A 1 136 ? -2.933 1.372 -9.256 1.00 94.12 136 PHE A N 1
ATOM 1004 C CA . PHE A 1 136 ? -3.513 2.624 -8.790 1.00 94.12 136 PHE A CA 1
ATOM 1005 C C . PHE A 1 136 ? -5.025 2.521 -8.645 1.00 94.12 136 PHE A C 1
ATOM 1007 O O . PHE A 1 136 ? -5.561 2.960 -7.626 1.00 94.12 136 PHE A O 1
ATOM 1014 N N . ALA A 1 137 ? -5.705 1.887 -9.604 1.00 93.50 137 ALA A N 1
ATOM 1015 C CA . ALA A 1 137 ? -7.136 1.627 -9.508 1.00 93.50 137 ALA A CA 1
ATOM 1016 C C . ALA A 1 137 ? -7.480 0.874 -8.214 1.00 93.50 137 ALA A C 1
ATOM 1018 O O . ALA A 1 137 ? -8.401 1.275 -7.498 1.00 93.50 137 ALA A O 1
ATOM 1019 N N . GLU A 1 138 ? -6.695 -0.145 -7.854 1.00 96.19 138 GLU A N 1
ATOM 1020 C CA . GLU A 1 138 ? -6.888 -0.893 -6.610 1.00 96.19 138 GLU A CA 1
ATOM 1021 C C . GLU A 1 138 ? -6.583 -0.064 -5.356 1.00 96.19 138 GLU A C 1
ATOM 1023 O O . GLU A 1 138 ? -7.362 -0.087 -4.401 1.00 96.19 138 GLU A O 1
ATOM 1028 N N . ILE A 1 139 ? -5.509 0.733 -5.354 1.00 95.94 139 ILE A N 1
ATOM 1029 C CA . ILE A 1 139 ? -5.215 1.658 -4.246 1.00 95.94 139 ILE A CA 1
ATOM 1030 C C . ILE A 1 139 ? -6.385 2.626 -4.023 1.00 95.94 139 ILE A C 1
ATOM 1032 O O . ILE A 1 139 ? -6.878 2.749 -2.897 1.00 95.94 139 ILE A O 1
ATOM 1036 N N . TYR A 1 140 ? -6.872 3.275 -5.082 1.00 93.31 140 TYR A N 1
ATOM 1037 C CA . TYR A 1 140 ? -7.954 4.255 -4.990 1.00 93.31 140 TYR A CA 1
ATOM 1038 C C . TYR A 1 140 ? -9.304 3.617 -4.655 1.00 93.31 140 TYR A C 1
ATOM 1040 O O . TYR A 1 140 ? -10.093 4.228 -3.928 1.00 93.31 140 TYR A O 1
ATOM 1048 N N . ARG A 1 141 ? -9.565 2.384 -5.115 1.00 92.94 141 ARG A N 1
ATOM 1049 C CA . ARG A 1 141 ? -10.773 1.612 -4.771 1.00 92.94 141 ARG A CA 1
ATOM 1050 C C . ARG A 1 141 ? -10.926 1.438 -3.263 1.00 92.94 141 ARG A C 1
ATOM 1052 O O . ARG A 1 141 ? -12.040 1.515 -2.749 1.00 92.94 141 ARG A O 1
ATOM 1059 N N . PHE A 1 142 ? -9.816 1.261 -2.551 1.00 93.50 142 PHE A N 1
ATOM 1060 C CA . PHE A 1 142 ? -9.799 1.155 -1.091 1.00 93.50 142 PHE A CA 1
ATOM 1061 C C . PHE A 1 142 ? -9.548 2.490 -0.375 1.00 93.50 142 PHE A C 1
ATOM 1063 O O . PHE A 1 142 ? -9.304 2.497 0.831 1.00 93.50 142 PHE A O 1
AT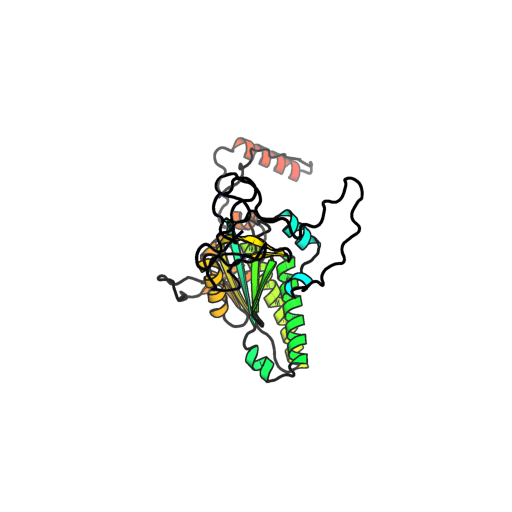OM 1070 N N . GLU A 1 143 ? -9.682 3.617 -1.079 1.00 90.81 143 GLU A N 1
ATOM 1071 C CA . GLU A 1 143 ? -9.454 4.980 -0.572 1.00 90.81 143 GLU A CA 1
ATOM 1072 C C . GLU A 1 143 ? -8.015 5.235 -0.088 1.00 90.81 143 GLU A C 1
ATOM 1074 O O . GLU A 1 143 ? -7.762 6.141 0.708 1.00 90.81 143 GLU A O 1
ATOM 1079 N N . GLY A 1 144 ? -7.057 4.450 -0.585 1.00 91.25 144 GLY A N 1
ATOM 1080 C CA . GLY A 1 144 ? -5.639 4.765 -0.479 1.00 91.25 144 GLY A CA 1
ATOM 1081 C C . GLY A 1 144 ? -5.238 5.841 -1.479 1.00 91.25 144 GLY A C 1
ATOM 1082 O O . GLY A 1 144 ? -5.937 6.099 -2.458 1.00 91.25 144 GLY A O 1
ATOM 1083 N N . ILE A 1 145 ? -4.102 6.486 -1.234 1.00 89.19 145 ILE A N 1
ATOM 1084 C CA . ILE A 1 145 ? -3.586 7.566 -2.075 1.00 89.19 145 ILE A CA 1
ATOM 1085 C C . ILE A 1 145 ? -2.130 7.277 -2.401 1.00 89.19 145 ILE A C 1
ATOM 1087 O O . ILE A 1 145 ? -1.293 7.161 -1.507 1.00 89.19 145 ILE A O 1
ATOM 1091 N N . VAL A 1 146 ? -1.826 7.165 -3.691 1.00 89.94 146 VAL A N 1
ATOM 1092 C CA . VAL A 1 146 ? -0.447 7.086 -4.173 1.00 89.94 146 VAL A CA 1
ATOM 1093 C C . VAL A 1 146 ? 0.222 8.431 -3.919 1.00 89.94 146 VAL A C 1
ATOM 1095 O O . VAL A 1 146 ? -0.264 9.465 -4.366 1.00 89.94 146 VAL A O 1
ATOM 1098 N N . ASN A 1 147 ? 1.319 8.413 -3.170 1.00 84.19 147 ASN A N 1
ATOM 1099 C CA . ASN A 1 147 ? 2.021 9.620 -2.747 1.00 84.19 147 ASN A CA 1
ATOM 1100 C C . ASN A 1 147 ? 3.338 9.825 -3.504 1.00 84.19 147 ASN A C 1
ATOM 1102 O O . ASN A 1 147 ? 3.768 10.959 -3.706 1.00 84.19 147 ASN A O 1
ATOM 1106 N N . GLN A 1 148 ? 4.006 8.738 -3.899 1.00 84.88 148 GLN A N 1
ATOM 1107 C CA . GLN A 1 148 ? 5.296 8.807 -4.580 1.00 84.88 148 GLN A CA 1
ATOM 1108 C C . GLN A 1 148 ? 5.483 7.640 -5.548 1.00 84.88 148 GLN A C 1
ATOM 1110 O O . GLN A 1 148 ? 5.153 6.503 -5.220 1.00 84.88 148 GLN A O 1
ATOM 1115 N N . LEU A 1 149 ? 6.074 7.937 -6.705 1.00 85.94 149 LEU A N 1
ATOM 1116 C CA . LEU A 1 149 ? 6.597 6.966 -7.661 1.00 85.94 149 LEU A CA 1
ATOM 1117 C C . LEU A 1 149 ? 8.108 6.794 -7.478 1.00 85.94 149 LEU A C 1
ATOM 1119 O O . LEU A 1 149 ? 8.813 7.753 -7.151 1.00 85.94 149 LEU A O 1
ATOM 1123 N N . ALA A 1 150 ? 8.598 5.582 -7.709 1.00 80.62 150 ALA A N 1
ATOM 1124 C CA . ALA A 1 150 ? 10.007 5.221 -7.649 1.00 80.62 150 ALA A CA 1
ATOM 1125 C C . ALA A 1 150 ? 10.324 4.211 -8.762 1.00 80.62 150 ALA A C 1
ATOM 1127 O O . ALA A 1 150 ? 10.436 3.019 -8.508 1.00 80.62 150 ALA A O 1
ATOM 1128 N N . GLY A 1 151 ? 10.438 4.695 -10.002 1.00 81.62 151 GLY A N 1
ATOM 1129 C CA . GLY A 1 151 ? 10.664 3.832 -11.164 1.00 81.62 151 GLY A CA 1
ATOM 1130 C C . GLY A 1 151 ? 9.459 2.932 -11.433 1.00 81.62 151 GLY A C 1
ATOM 1131 O O . GLY A 1 151 ? 8.395 3.419 -11.808 1.00 81.62 151 GLY A O 1
ATOM 1132 N N . ASP A 1 152 ? 9.642 1.635 -11.228 1.00 85.06 152 ASP A N 1
ATOM 1133 C CA . ASP A 1 152 ? 8.642 0.569 -11.332 1.00 85.06 152 ASP A CA 1
ATOM 1134 C C . ASP A 1 152 ? 7.879 0.299 -10.024 1.00 85.06 152 ASP A C 1
ATOM 1136 O O . ASP A 1 152 ? 6.933 -0.495 -9.994 1.00 85.06 152 ASP A O 1
ATOM 1140 N N . GLY A 1 153 ? 8.262 0.984 -8.949 1.00 90.25 153 GLY A N 1
ATOM 1141 C CA . GLY A 1 153 ? 7.598 0.931 -7.661 1.00 90.25 153 GLY A CA 1
ATOM 1142 C C . GLY A 1 153 ? 6.836 2.204 -7.306 1.00 90.25 153 GLY A C 1
ATOM 1143 O O . GLY A 1 153 ? 6.980 3.270 -7.913 1.00 90.25 153 GLY A O 1
ATOM 1144 N N . PHE A 1 154 ? 6.020 2.104 -6.263 1.00 93.12 154 PHE A N 1
ATOM 1145 C CA . PHE A 1 154 ? 5.292 3.235 -5.703 1.00 93.12 154 PHE A CA 1
ATOM 1146 C C . PHE A 1 154 ? 5.067 3.095 -4.196 1.00 93.12 154 PHE A C 1
ATOM 1148 O O . PHE A 1 154 ? 5.078 2.002 -3.624 1.00 93.12 154 PHE A O 1
ATOM 1155 N N . MET A 1 155 ? 4.826 4.240 -3.561 1.00 92.94 155 MET A N 1
ATOM 1156 C CA . MET A 1 155 ? 4.388 4.360 -2.176 1.00 92.94 155 MET A CA 1
ATOM 1157 C C . MET A 1 155 ? 2.959 4.899 -2.140 1.00 92.94 155 MET A C 1
ATOM 1159 O O . MET A 1 155 ? 2.678 5.978 -2.670 1.00 92.94 155 MET A O 1
ATOM 1163 N N . ALA A 1 156 ? 2.080 4.181 -1.451 1.00 93.12 156 ALA A N 1
ATOM 1164 C CA . ALA A 1 156 ? 0.711 4.584 -1.173 1.00 93.12 156 ALA A CA 1
ATOM 1165 C C . ALA A 1 156 ? 0.459 4.728 0.332 1.00 93.12 156 ALA A C 1
ATOM 1167 O O . ALA A 1 156 ? 1.107 4.089 1.164 1.00 93.12 156 ALA A O 1
ATOM 1168 N N . LEU A 1 157 ? -0.501 5.580 0.675 1.00 91.81 157 LEU A N 1
ATOM 1169 C CA . LEU A 1 157 ? -0.876 5.915 2.040 1.00 91.81 157 LEU A CA 1
ATOM 1170 C C . LEU A 1 157 ? -2.366 5.681 2.259 1.00 91.81 157 LEU A C 1
ATOM 1172 O O . LEU A 1 157 ? -3.195 6.011 1.416 1.00 91.81 157 LEU A O 1
ATOM 1176 N N . PHE A 1 158 ? -2.693 5.149 3.428 1.00 92.75 158 PHE A N 1
ATOM 1177 C CA . PHE A 1 158 ? -4.051 4.930 3.906 1.00 92.75 158 PHE A CA 1
ATOM 1178 C C . PHE A 1 158 ? -4.202 5.578 5.282 1.00 92.75 158 PHE A C 1
ATOM 1180 O O . PHE A 1 158 ? -3.287 5.529 6.110 1.00 92.75 158 PHE A O 1
ATOM 1187 N N . GLY A 1 159 ? -5.362 6.178 5.545 1.00 87.56 159 GLY A N 1
ATOM 1188 C CA . GLY A 1 159 ? -5.620 6.903 6.794 1.00 87.56 159 GLY A CA 1
ATOM 1189 C C . GLY A 1 159 ? -5.096 8.346 6.810 1.00 87.56 159 GLY A C 1
ATOM 1190 O O . GLY A 1 159 ? -5.244 9.037 7.817 1.00 87.56 159 GLY A O 1
ATOM 1191 N N . ALA A 1 160 ? -4.512 8.823 5.707 1.00 82.00 160 ALA A N 1
ATOM 1192 C CA . ALA A 1 160 ? -4.252 10.238 5.472 1.00 82.00 160 ALA A CA 1
ATOM 1193 C C . ALA A 1 160 ? -4.233 10.551 3.963 1.00 82.00 160 ALA A C 1
ATOM 1195 O O . ALA A 1 160 ? -3.802 9.700 3.186 1.00 82.00 160 ALA A O 1
ATOM 1196 N N . PRO A 1 161 ? -4.637 11.769 3.547 1.00 69.75 161 PRO A N 1
ATOM 1197 C CA . PRO A 1 161 ? -5.355 12.806 4.305 1.00 69.75 161 PRO A CA 1
ATOM 1198 C C . PRO A 1 161 ? -6.725 12.383 4.845 1.00 69.75 161 PRO A C 1
ATOM 1200 O O . PRO A 1 161 ? -7.182 12.955 5.831 1.00 69.75 161 PRO A O 1
ATOM 1203 N N . ILE A 1 162 ? -7.361 11.380 4.240 1.00 79.56 162 ILE A N 1
ATOM 1204 C CA . ILE A 1 162 ? -8.660 10.873 4.686 1.00 79.56 162 ILE A CA 1
ATOM 1205 C C . ILE A 1 162 ? -8.428 9.906 5.847 1.00 79.56 162 ILE A C 1
ATOM 1207 O O . ILE A 1 162 ? -7.771 8.879 5.683 1.00 79.56 162 ILE A O 1
ATOM 1211 N N . ALA A 1 163 ? -8.937 10.254 7.028 1.00 81.75 163 ALA A N 1
ATOM 1212 C CA . ALA A 1 163 ? -8.808 9.422 8.216 1.00 81.75 163 ALA A CA 1
ATOM 1213 C C . ALA A 1 163 ? -9.721 8.192 8.118 1.00 81.75 163 ALA A C 1
ATOM 1215 O O . ALA A 1 163 ? -10.924 8.316 7.892 1.00 81.75 163 ALA A O 1
ATOM 1216 N N . HIS A 1 164 ? -9.134 7.017 8.329 1.00 82.69 164 HIS A N 1
ATOM 1217 C CA . HIS A 1 164 ? -9.817 5.728 8.317 1.00 82.69 164 HIS A CA 1
ATOM 1218 C C . HIS A 1 164 ? -9.329 4.895 9.504 1.00 82.69 164 HIS A C 1
ATOM 1220 O O . HIS A 1 164 ? -8.126 4.663 9.635 1.00 82.69 164 HIS A O 1
ATOM 1226 N N . GLU A 1 165 ? -10.245 4.427 10.354 1.00 83.81 165 GLU A N 1
ATOM 1227 C CA . GLU A 1 165 ? -9.905 3.492 11.442 1.00 83.81 165 GLU A CA 1
ATOM 1228 C C . GLU A 1 165 ? -9.500 2.118 10.885 1.00 83.81 165 GLU A C 1
ATOM 1230 O O . GLU A 1 165 ? -8.593 1.469 11.401 1.00 83.81 165 GLU A O 1
ATOM 1235 N N . ASP A 1 166 ? -10.100 1.722 9.760 1.00 88.62 166 ASP A N 1
ATOM 1236 C CA . ASP A 1 166 ? -9.830 0.495 9.007 1.00 88.62 166 ASP A CA 1
ATOM 1237 C C . ASP A 1 166 ? -8.690 0.653 7.975 1.00 88.62 166 ASP A C 1
ATOM 1239 O O . ASP A 1 166 ? -8.532 -0.183 7.086 1.00 88.62 166 ASP A O 1
ATOM 1243 N N . ALA A 1 167 ? -7.856 1.699 8.081 1.00 92.62 167 ALA A N 1
ATOM 1244 C CA . ALA A 1 167 ? -6.730 1.932 7.164 1.00 92.62 167 ALA A CA 1
ATOM 1245 C C . ALA A 1 167 ? -5.786 0.719 6.988 1.00 92.62 167 ALA A C 1
ATOM 1247 O O . ALA A 1 167 ? -5.389 0.458 5.850 1.00 92.62 167 ALA A O 1
ATOM 1248 N N . PRO A 1 168 ? -5.420 -0.042 8.046 1.00 94.94 168 PRO A N 1
ATOM 1249 C CA . PRO A 1 168 ? -4.603 -1.246 7.891 1.00 94.94 168 PRO A CA 1
ATOM 1250 C C . PRO A 1 168 ? -5.285 -2.315 7.035 1.00 94.94 168 PRO A C 1
ATOM 1252 O O . PRO A 1 168 ? -4.657 -2.894 6.152 1.00 94.94 168 PRO A O 1
ATOM 1255 N N . GLU A 1 169 ? -6.580 -2.545 7.258 1.00 94.31 169 GLU A N 1
ATOM 1256 C CA . GLU A 1 169 ? -7.366 -3.509 6.490 1.00 94.31 169 GLU A CA 1
ATOM 1257 C C . GLU A 1 169 ? -7.471 -3.090 5.023 1.00 94.31 169 GLU A C 1
ATOM 1259 O O . GLU A 1 169 ? -7.228 -3.905 4.134 1.00 94.31 169 GLU A O 1
ATOM 1264 N N . ARG A 1 170 ? -7.776 -1.814 4.760 1.00 95.06 170 ARG A N 1
ATOM 1265 C CA . ARG A 1 170 ? -7.845 -1.253 3.402 1.00 95.06 170 ARG A CA 1
ATOM 1266 C C . ARG A 1 170 ? -6.545 -1.449 2.635 1.00 95.06 170 ARG A C 1
ATOM 1268 O O . ARG A 1 170 ? -6.583 -1.905 1.496 1.00 95.06 170 ARG A O 1
ATOM 1275 N N . ALA A 1 171 ? -5.407 -1.170 3.270 1.00 97.44 171 ALA A N 1
ATOM 1276 C CA . ALA A 1 171 ? -4.096 -1.355 2.658 1.00 97.44 171 ALA A CA 1
ATOM 1277 C C . ALA A 1 171 ? -3.833 -2.821 2.288 1.00 97.44 171 ALA A C 1
ATOM 1279 O O . ALA A 1 171 ? -3.351 -3.108 1.194 1.00 97.44 171 ALA A O 1
ATOM 1280 N N . VAL A 1 172 ? -4.181 -3.760 3.173 1.00 97.56 172 VAL A N 1
ATOM 1281 C CA . VAL A 1 172 ? -3.997 -5.194 2.909 1.00 97.56 172 VAL A CA 1
ATOM 1282 C C . VAL A 1 172 ? -4.946 -5.690 1.818 1.00 97.56 172 VAL A C 1
ATOM 1284 O O . VAL A 1 172 ? -4.509 -6.425 0.934 1.00 97.56 172 VAL A O 1
ATOM 1287 N N . ARG A 1 173 ? -6.212 -5.251 1.812 1.00 96.81 173 ARG A N 1
ATOM 1288 C CA . ARG A 1 173 ? -7.161 -5.563 0.727 1.00 96.81 173 ARG A CA 1
ATOM 1289 C C . ARG A 1 173 ? -6.672 -5.037 -0.620 1.00 96.81 173 ARG A C 1
ATOM 1291 O O . ARG A 1 173 ? -6.734 -5.772 -1.601 1.00 96.81 173 ARG A O 1
ATOM 1298 N N . ALA A 1 174 ? -6.140 -3.816 -0.653 1.00 97.69 174 ALA A N 1
ATOM 1299 C CA . ALA A 1 174 ? -5.534 -3.259 -1.856 1.00 97.69 174 ALA A CA 1
ATOM 1300 C C . ALA A 1 174 ? -4.331 -4.094 -2.309 1.00 97.69 174 ALA A C 1
ATOM 1302 O O . ALA A 1 174 ? -4.264 -4.476 -3.470 1.00 97.69 174 ALA A O 1
ATOM 1303 N N . GLY A 1 175 ? -3.427 -4.459 -1.395 1.00 97.69 175 GLY A N 1
ATOM 1304 C CA . GLY A 1 175 ? -2.283 -5.317 -1.711 1.00 97.69 175 GLY A CA 1
ATOM 1305 C C . GLY A 1 175 ? -2.687 -6.676 -2.295 1.00 97.69 175 GLY A C 1
ATOM 1306 O O . GLY A 1 175 ? -2.103 -7.119 -3.283 1.00 97.69 175 GLY A O 1
ATOM 1307 N N . LEU A 1 176 ? -3.709 -7.324 -1.726 1.00 97.44 176 LEU A N 1
ATOM 1308 C CA . LEU A 1 176 ? -4.244 -8.590 -2.241 1.00 97.44 176 LEU A CA 1
ATOM 1309 C C . LEU A 1 176 ? -4.836 -8.430 -3.645 1.00 97.44 176 LEU A C 1
ATOM 1311 O O . LEU A 1 176 ? -4.542 -9.246 -4.517 1.00 97.44 176 LEU A O 1
ATOM 1315 N N . ALA A 1 177 ? -5.612 -7.370 -3.872 1.00 97.00 177 ALA A N 1
ATOM 1316 C CA . ALA A 1 177 ? -6.222 -7.104 -5.170 1.00 97.00 177 ALA A CA 1
ATOM 1317 C C . ALA A 1 177 ? -5.183 -6.751 -6.248 1.00 97.00 177 ALA A C 1
ATOM 1319 O O . ALA A 1 177 ? -5.282 -7.234 -7.373 1.00 97.00 177 ALA A O 1
ATOM 1320 N N . ILE A 1 178 ? -4.139 -5.991 -5.895 1.00 97.31 178 ILE A N 1
ATOM 1321 C CA . ILE A 1 178 ? -2.995 -5.721 -6.781 1.00 97.31 178 ILE A CA 1
ATOM 1322 C C . ILE A 1 178 ? -2.313 -7.032 -7.168 1.00 97.31 178 ILE A C 1
ATOM 1324 O O . ILE A 1 178 ? -2.039 -7.257 -8.343 1.00 97.31 178 ILE A O 1
ATOM 1328 N N . ARG A 1 179 ? -2.052 -7.914 -6.195 1.00 96.19 179 ARG A N 1
ATOM 1329 C CA . ARG A 1 179 ? -1.416 -9.214 -6.446 1.00 96.19 179 ARG A CA 1
ATOM 1330 C C . ARG A 1 179 ? -2.249 -10.082 -7.393 1.00 96.19 179 ARG A C 1
ATOM 1332 O O . ARG A 1 179 ? -1.683 -10.695 -8.293 1.00 96.19 179 ARG A O 1
ATOM 1339 N N . GLU A 1 180 ? -3.565 -10.129 -7.200 1.00 95.25 180 GLU A N 1
ATOM 1340 C CA . GLU A 1 180 ? -4.492 -10.888 -8.050 1.00 95.25 180 GLU A CA 1
ATOM 1341 C C . GLU A 1 180 ? -4.577 -10.309 -9.469 1.00 95.25 180 GLU A C 1
ATOM 1343 O O . GLU A 1 180 ? -4.387 -11.031 -10.449 1.00 95.25 180 GLU A O 1
ATOM 1348 N N . GLY A 1 181 ? -4.771 -8.995 -9.598 1.00 95.38 181 GLY A N 1
ATOM 1349 C CA . GLY A 1 181 ? -4.811 -8.332 -10.900 1.00 95.38 181 GLY A CA 1
ATOM 1350 C C . GLY A 1 181 ? -3.486 -8.453 -11.661 1.00 95.38 181 GLY A C 1
ATOM 1351 O O . GLY A 1 181 ? -3.480 -8.702 -12.871 1.00 95.38 181 GLY A O 1
ATOM 1352 N N . LEU A 1 182 ? -2.357 -8.357 -10.953 1.00 95.06 182 LEU A N 1
ATOM 1353 C CA . LEU A 1 182 ? -1.033 -8.554 -11.536 1.00 95.06 182 LEU A CA 1
ATOM 1354 C C . LEU A 1 182 ? -0.813 -9.998 -11.989 1.00 95.06 182 LEU A C 1
ATOM 1356 O O . LEU A 1 182 ? -0.188 -10.192 -13.025 1.00 95.06 182 LEU A O 1
ATOM 1360 N N . ALA A 1 183 ? -1.332 -11.001 -11.273 1.00 93.69 183 ALA A N 1
ATOM 1361 C CA . ALA A 1 183 ? -1.259 -12.393 -11.717 1.00 93.69 183 ALA A CA 1
ATOM 1362 C C . ALA A 1 183 ? -1.952 -12.575 -13.078 1.00 93.69 183 ALA A C 1
ATOM 1364 O O . ALA A 1 183 ? -1.344 -13.107 -14.005 1.00 93.69 183 ALA A O 1
ATOM 1365 N N . GLY A 1 184 ? -3.156 -12.018 -13.249 1.00 93.81 184 GLY A N 1
ATOM 1366 C CA . GLY A 1 184 ? -3.861 -12.054 -14.534 1.00 93.81 184 GLY A CA 1
ATOM 1367 C C . GLY A 1 184 ? -3.146 -11.285 -15.655 1.00 93.81 184 GLY A C 1
ATOM 1368 O O . GLY A 1 184 ? -3.168 -11.709 -16.810 1.00 93.81 184 GLY A O 1
ATOM 1369 N N . LEU A 1 185 ? -2.492 -10.158 -15.347 1.00 92.62 185 LEU A N 1
ATOM 1370 C CA . LEU A 1 185 ? -1.645 -9.447 -16.318 1.00 92.62 185 LEU A CA 1
ATOM 1371 C C . LEU A 1 185 ? -0.398 -10.264 -16.686 1.00 92.62 185 LEU A C 1
ATOM 1373 O O . LEU A 1 185 ? -0.034 -10.341 -17.856 1.00 92.62 185 LEU A O 1
ATOM 1377 N N . SER A 1 186 ? 0.224 -10.899 -15.697 1.00 92.94 186 SER A N 1
ATOM 1378 C CA . SER A 1 186 ? 1.422 -11.725 -15.847 1.00 92.94 186 SER A CA 1
ATOM 1379 C C . SER A 1 186 ? 1.187 -12.918 -16.772 1.00 92.94 186 SER A C 1
ATOM 1381 O O . SER A 1 186 ? 2.023 -13.193 -17.628 1.00 92.94 186 SER A O 1
ATOM 1383 N N . GLU A 1 187 ? 0.031 -13.579 -16.669 1.00 93.88 187 GLU A N 1
ATOM 1384 C CA . GLU A 1 187 ? -0.353 -14.679 -17.564 1.00 93.88 187 GLU A CA 1
ATOM 1385 C C . GLU A 1 187 ? -0.446 -14.240 -19.031 1.00 93.88 187 GLU A C 1
ATOM 1387 O O . GLU A 1 187 ? 0.045 -14.941 -19.917 1.00 93.88 187 GLU A O 1
ATOM 1392 N N . ARG A 1 188 ? -1.019 -13.057 -19.296 1.00 91.75 188 ARG A N 1
ATOM 1393 C CA . ARG A 1 188 ? -1.096 -12.499 -20.657 1.00 91.75 188 ARG A CA 1
ATOM 1394 C C . ARG A 1 188 ? 0.286 -12.164 -21.209 1.00 91.75 188 ARG A C 1
ATOM 1396 O O . ARG A 1 188 ? 0.618 -12.580 -22.314 1.00 91.75 188 ARG A O 1
ATOM 1403 N N . LEU A 1 189 ? 1.116 -11.490 -20.414 1.00 90.75 189 LEU A N 1
ATOM 1404 C CA . LEU A 1 189 ? 2.481 -11.134 -20.814 1.00 90.75 189 LEU A CA 1
ATOM 1405 C C . LEU A 1 189 ? 3.352 -12.369 -21.058 1.00 90.75 189 LEU A C 1
ATOM 1407 O O . LEU A 1 189 ? 4.176 -12.375 -21.972 1.00 90.75 189 LEU A O 1
ATOM 1411 N N . LEU A 1 190 ? 3.136 -13.442 -20.294 1.00 90.88 190 LEU A N 1
ATOM 1412 C CA . LEU A 1 190 ? 3.846 -14.697 -20.505 1.00 90.88 190 LEU A CA 1
ATOM 1413 C C . LEU A 1 190 ? 3.491 -15.315 -21.863 1.00 90.88 190 LEU A C 1
ATOM 1415 O O . LEU A 1 190 ? 4.377 -15.849 -22.527 1.00 90.88 190 LEU A O 1
ATOM 1419 N N . ALA A 1 191 ? 2.230 -15.216 -22.288 1.00 90.75 191 ALA A N 1
ATOM 1420 C CA . ALA A 1 191 ? 1.781 -15.696 -23.592 1.00 90.75 191 ALA A CA 1
ATOM 1421 C C . ALA A 1 191 ? 2.263 -14.812 -24.758 1.00 90.75 191 ALA A C 1
ATOM 1423 O O . ALA A 1 191 ? 2.636 -15.338 -25.803 1.00 90.75 191 ALA A O 1
ATOM 1424 N N . GLU A 1 192 ? 2.267 -13.489 -24.580 1.00 88.69 192 GLU A N 1
ATOM 1425 C CA . GLU A 1 192 ? 2.602 -12.516 -25.631 1.00 88.69 192 GLU A CA 1
ATOM 1426 C C . GLU A 1 192 ? 4.117 -12.322 -25.802 1.00 88.69 192 GLU A C 1
ATOM 1428 O O . GLU A 1 192 ? 4.615 -12.248 -26.925 1.00 88.69 192 GLU A O 1
ATOM 1433 N N . HIS A 1 193 ? 4.863 -12.286 -24.696 1.00 84.38 193 HIS A N 1
ATOM 1434 C CA . HIS A 1 193 ? 6.273 -11.888 -24.677 1.00 84.38 193 HIS A CA 1
ATOM 1435 C C . HIS A 1 193 ? 7.207 -12.902 -23.992 1.00 84.38 193 HIS A C 1
ATOM 1437 O O . HIS A 1 193 ? 8.420 -12.691 -23.933 1.00 84.38 193 HIS A O 1
ATOM 1443 N N . GLY A 1 194 ? 6.682 -14.010 -23.457 1.00 86.12 194 GLY A N 1
ATOM 1444 C CA . GLY A 1 194 ? 7.498 -15.066 -22.847 1.00 86.12 194 GLY A CA 1
ATOM 1445 C C . GLY A 1 194 ? 8.066 -14.725 -21.465 1.00 86.12 194 GLY A C 1
ATOM 1446 O O . GLY A 1 194 ? 8.979 -15.409 -20.993 1.00 86.12 194 GLY A O 1
ATOM 1447 N N . PHE A 1 195 ? 7.548 -13.693 -20.793 1.00 86.31 195 PHE A N 1
ATOM 1448 C CA . PHE A 1 195 ? 7.893 -13.373 -19.406 1.00 86.31 195 PHE A CA 1
ATOM 1449 C C . PHE A 1 195 ? 6.667 -12.897 -18.619 1.00 86.31 195 PHE A C 1
ATOM 1451 O O . PHE A 1 195 ? 5.731 -12.344 -19.179 1.00 86.31 195 PHE A O 1
ATOM 1458 N N . GLY A 1 196 ? 6.692 -13.096 -17.300 1.00 88.75 196 GLY A N 1
ATOM 1459 C CA . GLY A 1 196 ? 5.645 -12.631 -16.393 1.00 88.75 196 GLY A CA 1
ATOM 1460 C C . GLY A 1 196 ? 6.142 -11.544 -15.444 1.00 88.75 196 GLY A C 1
ATOM 1461 O O . GLY A 1 196 ? 7.332 -11.469 -15.127 1.00 88.75 196 GLY A O 1
ATOM 1462 N N . LEU A 1 197 ? 5.214 -10.736 -14.938 1.00 91.19 197 LEU A N 1
ATOM 1463 C CA . LEU A 1 197 ? 5.463 -9.771 -13.872 1.00 91.19 197 LEU A CA 1
ATOM 1464 C C . LEU A 1 197 ? 5.124 -10.369 -12.506 1.00 91.19 197 LEU A C 1
ATOM 1466 O O . LEU A 1 197 ? 4.180 -11.147 -12.353 1.00 91.19 197 LEU A O 1
ATOM 1470 N N . ARG A 1 198 ? 5.892 -9.977 -11.492 1.00 93.31 198 ARG A N 1
ATOM 1471 C CA . ARG A 1 198 ? 5.598 -10.226 -10.076 1.00 93.31 198 ARG A CA 1
ATOM 1472 C C . ARG A 1 198 ? 5.956 -8.979 -9.291 1.00 93.31 198 ARG A C 1
ATOM 1474 O O . ARG A 1 198 ? 6.929 -8.319 -9.635 1.00 93.31 198 ARG A O 1
ATOM 1481 N N . ALA A 1 199 ? 5.217 -8.703 -8.226 1.00 95.25 199 ALA A N 1
ATOM 1482 C CA . ALA A 1 199 ? 5.500 -7.593 -7.326 1.00 95.25 199 ALA A CA 1
ATOM 1483 C C . ALA A 1 199 ? 5.863 -8.091 -5.928 1.00 95.25 199 ALA A C 1
ATOM 1485 O O . ALA A 1 199 ? 5.473 -9.187 -5.521 1.00 95.25 199 ALA A O 1
ATOM 1486 N N . ARG A 1 200 ? 6.598 -7.269 -5.190 1.00 97.44 200 ARG A N 1
ATOM 1487 C CA . ARG A 1 200 ? 6.799 -7.391 -3.746 1.00 97.44 200 ARG A CA 1
ATOM 1488 C C . ARG A 1 200 ? 6.026 -6.277 -3.065 1.00 97.44 200 ARG A C 1
ATOM 1490 O O . ARG A 1 200 ? 6.149 -5.125 -3.478 1.00 97.44 200 ARG A O 1
ATOM 1497 N N . ILE A 1 201 ? 5.265 -6.606 -2.025 1.00 98.31 201 ILE A N 1
ATOM 1498 C CA . ILE A 1 201 ? 4.465 -5.617 -1.295 1.00 98.31 201 ILE A CA 1
ATOM 1499 C C . ILE A 1 201 ? 4.848 -5.619 0.184 1.00 98.31 201 ILE A C 1
ATOM 1501 O O . ILE A 1 201 ? 4.911 -6.667 0.825 1.00 98.31 201 ILE A O 1
ATOM 1505 N N . GLY A 1 202 ? 5.083 -4.432 0.736 1.00 97.50 202 GLY A N 1
ATOM 1506 C CA . GLY A 1 202 ? 5.396 -4.212 2.147 1.00 97.50 202 GLY A CA 1
ATOM 1507 C C . GLY A 1 202 ? 4.458 -3.190 2.763 1.00 97.50 202 GLY A C 1
ATOM 1508 O O . GLY A 1 202 ? 4.295 -2.095 2.228 1.00 97.50 202 GLY A O 1
ATOM 1509 N N . ILE A 1 203 ? 3.839 -3.536 3.890 1.00 97.88 203 ILE A N 1
ATOM 1510 C CA . ILE A 1 203 ? 2.810 -2.715 4.531 1.00 97.88 203 ILE A CA 1
ATOM 1511 C C . ILE A 1 203 ? 3.150 -2.501 6.007 1.00 97.88 203 ILE A C 1
ATOM 1513 O O . ILE A 1 203 ? 3.383 -3.448 6.766 1.00 97.88 203 ILE A O 1
ATOM 1517 N N . HIS A 1 204 ? 3.130 -1.245 6.447 1.00 95.50 204 HIS A N 1
ATOM 1518 C CA . HIS A 1 204 ? 3.330 -0.902 7.850 1.00 95.50 204 HIS A CA 1
ATOM 1519 C C . HIS A 1 204 ? 2.424 0.241 8.308 1.00 95.50 204 HIS A C 1
ATOM 1521 O O . HIS A 1 204 ? 2.262 1.245 7.623 1.00 95.50 204 HIS A O 1
ATOM 1527 N N . THR A 1 205 ? 1.877 0.097 9.511 1.00 93.81 205 THR A N 1
ATOM 1528 C CA . THR A 1 205 ? 1.071 1.097 10.202 1.00 93.81 205 THR A CA 1
ATOM 1529 C C . THR A 1 205 ? 1.886 1.725 11.318 1.00 93.81 205 THR A C 1
ATOM 1531 O O . THR A 1 205 ? 2.300 1.038 12.254 1.00 93.81 205 THR A O 1
ATOM 1534 N N . GLY A 1 206 ? 2.063 3.039 11.243 1.00 89.50 206 GLY A N 1
ATOM 1535 C CA . GLY A 1 206 ? 2.835 3.811 12.206 1.00 89.50 206 GLY A CA 1
ATOM 1536 C C . GLY A 1 206 ? 2.383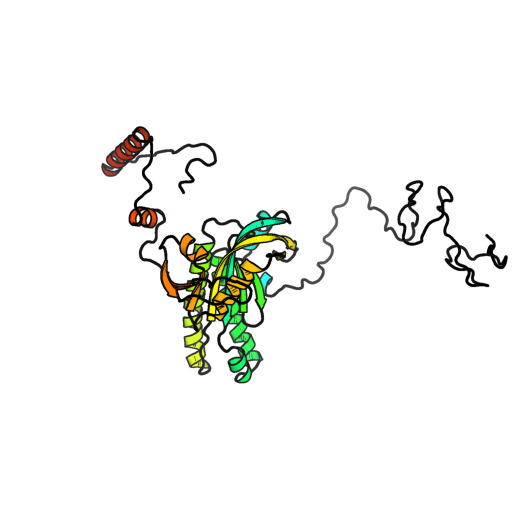 5.262 12.250 1.00 89.50 206 GLY A C 1
ATOM 1537 O O . GLY A 1 206 ? 1.451 5.672 11.557 1.00 89.50 206 GLY A O 1
ATOM 1538 N N . THR A 1 207 ? 3.033 6.048 13.096 1.00 84.25 207 THR A N 1
ATOM 1539 C CA . THR A 1 207 ? 2.735 7.475 13.229 1.00 84.25 207 THR A CA 1
ATOM 1540 C C . THR A 1 207 ? 3.619 8.264 12.270 1.00 84.25 207 THR A C 1
ATOM 1542 O O . THR A 1 207 ? 4.818 8.005 12.171 1.00 84.25 207 THR A O 1
ATOM 1545 N N . VAL A 1 208 ? 3.040 9.236 11.572 1.00 80.44 208 VAL A N 1
ATOM 1546 C CA . VAL A 1 208 ? 3.758 10.204 10.733 1.00 80.44 208 VAL A CA 1
ATOM 1547 C C . VAL A 1 208 ? 3.334 11.619 11.098 1.00 80.44 208 VAL A C 1
ATOM 1549 O O . VAL A 1 208 ? 2.241 11.834 11.626 1.00 80.44 208 VAL A O 1
ATOM 1552 N N . VAL A 1 209 ? 4.203 12.588 10.820 1.00 74.81 209 VAL A N 1
ATOM 1553 C CA . VAL A 1 209 ? 3.846 14.006 10.871 1.00 74.81 209 VAL A CA 1
ATOM 1554 C C . VAL A 1 209 ? 3.463 14.430 9.461 1.00 74.81 209 VAL A C 1
ATOM 1556 O O . VAL A 1 209 ? 4.227 14.237 8.515 1.00 74.81 209 VAL A O 1
ATOM 1559 N N . VAL A 1 210 ? 2.255 14.958 9.320 1.00 68.38 210 VAL A N 1
ATOM 1560 C CA . VAL A 1 210 ? 1.717 15.407 8.036 1.00 68.38 210 VAL A CA 1
ATOM 1561 C C . VAL A 1 210 ? 2.190 16.835 7.782 1.00 68.38 210 VAL A C 1
ATOM 1563 O O . VAL A 1 210 ? 1.976 17.702 8.627 1.00 68.38 210 VAL A O 1
ATOM 1566 N N . GLY A 1 211 ? 2.863 17.090 6.662 1.00 63.47 211 GLY A N 1
ATOM 1567 C CA . GLY A 1 211 ? 3.181 18.448 6.215 1.00 63.47 211 GLY A CA 1
ATOM 1568 C C . GLY A 1 211 ? 2.034 19.060 5.414 1.00 63.47 211 GLY A C 1
ATOM 1569 O O . GLY A 1 211 ? 0.889 18.622 5.494 1.00 63.47 211 GLY A O 1
ATOM 1570 N N . THR A 1 212 ? 2.315 20.127 4.676 1.00 59.19 212 THR A N 1
ATOM 1571 C CA . THR A 1 212 ? 1.303 20.834 3.883 1.00 59.19 212 THR A CA 1
ATOM 1572 C C . THR A 1 212 ? 0.843 20.012 2.675 1.00 59.19 212 THR A C 1
ATOM 1574 O O . THR A 1 212 ? 1.662 19.404 1.986 1.00 59.19 212 THR A O 1
ATOM 1577 N N . VAL A 1 213 ? -0.465 20.042 2.384 1.00 58.59 213 VAL A N 1
ATOM 1578 C CA . VAL A 1 213 ? -1.010 19.597 1.089 1.00 58.59 213 VAL A CA 1
ATOM 1579 C C . VAL A 1 213 ? -0.588 20.622 0.033 1.00 58.59 213 VAL A C 1
ATOM 1581 O O . VAL A 1 213 ? -0.954 21.793 0.147 1.00 58.59 213 VAL A O 1
ATOM 1584 N N . GLY A 1 214 ? 0.167 20.209 -0.981 1.00 56.53 214 GLY A N 1
ATOM 1585 C CA . GLY A 1 214 ? 0.425 21.026 -2.167 1.00 56.53 214 GLY A CA 1
ATOM 1586 C C . GLY A 1 214 ? -0.794 21.086 -3.099 1.00 56.53 214 GLY A C 1
ATOM 1587 O O . GLY A 1 214 ? -1.730 20.297 -2.977 1.00 56.53 214 GLY A O 1
ATOM 1588 N N . ASN A 1 215 ? -0.784 21.998 -4.077 1.00 49.31 215 ASN A N 1
ATOM 1589 C CA . ASN A 1 215 ? -1.878 22.119 -5.058 1.00 49.31 215 ASN A CA 1
ATOM 1590 C C . ASN A 1 215 ? -2.114 20.836 -5.877 1.00 49.31 215 ASN A C 1
ATOM 1592 O O . ASN A 1 215 ? -3.237 20.595 -6.319 1.00 49.31 215 ASN A O 1
ATOM 1596 N N . ASP A 1 216 ? -1.098 19.984 -6.007 1.00 54.50 216 ASP A N 1
ATOM 1597 C CA . ASP A 1 216 ? -1.143 18.766 -6.820 1.00 54.50 216 ASP A CA 1
ATOM 1598 C C . ASP A 1 216 ? -1.761 17.564 -6.083 1.00 54.50 216 ASP A C 1
ATOM 1600 O O . ASP A 1 216 ? -1.556 16.424 -6.483 1.00 54.50 216 ASP A O 1
ATOM 1604 N N . LEU A 1 217 ? -2.493 17.795 -4.980 1.00 58.84 217 LEU A N 1
ATOM 1605 C CA . LEU A 1 217 ? -3.036 16.771 -4.061 1.00 58.84 217 LEU A CA 1
ATOM 1606 C C . LEU A 1 217 ? -1.967 15.911 -3.368 1.00 58.84 217 LEU A C 1
ATOM 1608 O O . LEU A 1 217 ? -2.300 15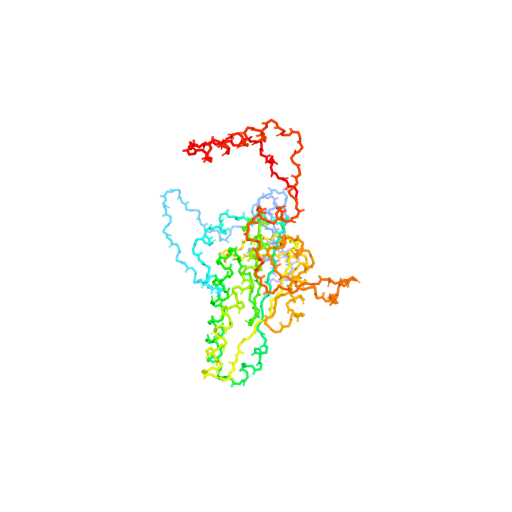.036 -2.566 1.00 58.84 217 LEU A O 1
ATOM 1612 N N . LYS A 1 218 ? -0.692 16.193 -3.633 1.00 59.44 218 LYS A N 1
ATOM 1613 C CA . LYS A 1 218 ? 0.454 15.594 -2.969 1.00 59.44 218 LYS A CA 1
ATOM 1614 C C . LYS A 1 218 ? 0.623 16.215 -1.591 1.00 59.44 218 LYS A C 1
ATOM 1616 O O . LYS A 1 218 ? 0.561 17.432 -1.421 1.00 59.44 218 LYS A O 1
ATOM 1621 N N . MET A 1 219 ? 0.816 15.363 -0.600 1.00 61.97 219 MET A N 1
ATOM 1622 C CA . MET A 1 219 ? 1.080 15.771 0.770 1.00 61.97 219 MET A CA 1
ATOM 1623 C C . MET A 1 219 ? 2.561 15.548 1.045 1.00 61.97 219 MET A C 1
ATOM 1625 O O . MET A 1 219 ? 3.063 14.429 0.913 1.00 61.97 219 MET A O 1
ATOM 1629 N N . ASP A 1 220 ? 3.260 16.603 1.453 1.00 59.31 220 ASP A N 1
ATOM 1630 C CA . ASP A 1 220 ? 4.629 16.453 1.931 1.00 59.31 220 ASP A CA 1
ATOM 1631 C C . ASP A 1 220 ? 4.576 15.821 3.317 1.00 59.31 220 ASP A C 1
ATOM 1633 O O . ASP A 1 220 ? 4.397 16.484 4.335 1.00 59.31 220 ASP A O 1
ATOM 1637 N N . TYR A 1 221 ? 4.682 14.499 3.383 1.00 59.00 221 TYR A N 1
ATOM 1638 C CA . TYR A 1 221 ? 4.850 13.826 4.659 1.00 59.00 221 TYR A CA 1
ATOM 1639 C C . TYR A 1 221 ? 6.311 13.930 5.058 1.00 59.00 221 TYR A C 1
ATOM 1641 O O . TYR A 1 221 ? 7.152 13.158 4.595 1.00 59.00 221 TYR A O 1
ATOM 1649 N N . THR A 1 222 ? 6.606 14.817 6.006 1.00 51.75 222 THR A N 1
ATOM 1650 C CA . THR A 1 222 ? 7.815 14.694 6.822 1.00 51.75 222 THR A CA 1
ATOM 1651 C C . THR A 1 222 ? 7.588 13.548 7.805 1.00 51.75 222 THR A C 1
ATOM 1653 O O . THR A 1 222 ? 7.488 13.724 9.021 1.00 51.75 222 THR A O 1
ATOM 1656 N N . ALA A 1 223 ? 7.445 12.335 7.266 1.00 51.31 223 ALA A N 1
ATOM 1657 C CA . ALA A 1 223 ? 7.566 11.129 8.049 1.00 51.31 223 ALA A CA 1
ATOM 1658 C C . ALA A 1 223 ? 8.969 11.177 8.649 1.00 51.31 223 ALA A C 1
ATOM 1660 O O . ALA A 1 223 ? 9.966 11.045 7.944 1.00 51.31 223 ALA A O 1
ATOM 1661 N N . ILE A 1 224 ? 9.057 11.416 9.954 1.00 51.94 224 ILE A N 1
ATOM 1662 C CA . ILE A 1 224 ? 10.270 11.103 10.700 1.00 51.94 224 ILE A CA 1
ATOM 1663 C C . ILE A 1 224 ? 10.511 9.615 10.410 1.00 51.94 224 ILE A C 1
ATOM 1665 O O . ILE A 1 224 ? 9.670 8.785 10.752 1.00 51.94 224 ILE A O 1
ATOM 1669 N N . GLY A 1 225 ? 11.571 9.328 9.647 1.00 60.28 225 GLY A N 1
ATOM 1670 C CA . GLY A 1 225 ? 11.607 8.317 8.578 1.00 60.28 225 GLY A CA 1
ATOM 1671 C C . GLY A 1 225 ? 11.401 6.848 8.947 1.00 60.28 225 GLY A C 1
ATOM 1672 O O . GLY A 1 225 ? 11.532 5.994 8.087 1.00 60.28 225 GLY A O 1
ATOM 1673 N N . ASP A 1 226 ? 11.084 6.510 10.187 1.00 76.81 226 ASP A N 1
ATOM 1674 C CA . ASP A 1 226 ? 10.993 5.127 10.650 1.00 76.81 226 ASP A CA 1
ATOM 1675 C C . ASP A 1 226 ? 9.787 4.367 10.057 1.00 76.81 226 ASP A C 1
ATOM 1677 O O . ASP A 1 226 ? 9.944 3.241 9.589 1.00 76.81 226 ASP A O 1
ATOM 1681 N N . THR A 1 227 ? 8.602 4.991 9.972 1.00 84.56 227 THR A N 1
ATOM 1682 C CA . THR A 1 227 ? 7.389 4.323 9.453 1.00 84.56 227 THR A CA 1
ATOM 1683 C C . THR A 1 227 ? 7.518 3.959 7.967 1.00 84.56 227 THR A C 1
ATOM 1685 O O . THR A 1 227 ? 7.261 2.821 7.570 1.00 84.56 227 THR A O 1
ATOM 1688 N N . THR A 1 228 ? 7.934 4.912 7.129 1.00 85.38 228 THR A N 1
ATOM 1689 C CA . THR A 1 228 ? 8.109 4.695 5.684 1.00 85.38 228 THR A CA 1
ATOM 1690 C C . THR A 1 228 ? 9.292 3.773 5.400 1.00 85.38 228 THR A C 1
ATOM 1692 O O . THR A 1 228 ? 9.159 2.853 4.592 1.00 85.38 228 THR A O 1
ATOM 1695 N N . ASN A 1 229 ? 10.414 3.939 6.113 1.00 85.94 229 ASN A N 1
ATOM 1696 C CA . ASN A 1 229 ? 11.567 3.051 5.966 1.00 85.94 229 ASN A CA 1
ATOM 1697 C C . ASN A 1 229 ? 11.216 1.609 6.332 1.00 85.94 229 ASN A C 1
ATOM 1699 O O . ASN A 1 229 ? 11.632 0.694 5.625 1.00 85.94 229 ASN A O 1
ATOM 1703 N N . LEU A 1 230 ? 10.441 1.378 7.397 1.00 89.31 230 LEU A N 1
ATOM 1704 C CA . LEU A 1 230 ? 10.042 0.022 7.765 1.00 89.31 230 LEU A CA 1
ATOM 1705 C C . LEU A 1 230 ? 9.132 -0.616 6.705 1.00 89.31 230 LEU A C 1
ATOM 1707 O O . LEU A 1 230 ? 9.341 -1.775 6.355 1.00 89.31 230 LEU A O 1
ATOM 1711 N N . ALA A 1 231 ? 8.169 0.129 6.153 1.00 92.12 231 ALA A N 1
ATOM 1712 C CA . ALA A 1 231 ? 7.312 -0.361 5.071 1.00 92.12 231 ALA A CA 1
ATOM 1713 C C . ALA A 1 231 ? 8.123 -0.755 3.822 1.00 92.12 231 ALA A C 1
ATOM 1715 O O . ALA A 1 231 ? 7.949 -1.851 3.290 1.00 92.12 231 ALA A O 1
ATOM 1716 N N . SER A 1 232 ? 9.068 0.094 3.404 1.00 91.50 232 SER A N 1
ATOM 1717 C CA . SER A 1 232 ? 9.974 -0.201 2.286 1.00 91.50 232 SER A CA 1
ATOM 1718 C C . SER A 1 232 ? 10.851 -1.428 2.568 1.00 91.50 232 SER A C 1
ATOM 1720 O O . SER A 1 232 ? 11.023 -2.287 1.709 1.00 91.50 232 SER A O 1
ATOM 1722 N N . ARG A 1 233 ? 11.351 -1.586 3.798 1.00 90.50 233 ARG A N 1
ATOM 1723 C CA . ARG A 1 233 ? 12.166 -2.750 4.189 1.00 90.50 233 ARG A CA 1
ATOM 1724 C C . ARG A 1 233 ? 11.371 -4.051 4.173 1.00 90.50 233 ARG A C 1
ATOM 1726 O O . ARG A 1 233 ? 11.903 -5.068 3.738 1.00 90.50 233 ARG A O 1
ATOM 1733 N N . LEU A 1 234 ? 10.111 -4.013 4.604 1.00 94.00 234 LEU A N 1
ATOM 1734 C CA . LEU A 1 234 ? 9.192 -5.145 4.482 1.00 94.00 234 LEU A CA 1
ATOM 1735 C C . LEU A 1 234 ? 8.972 -5.523 3.016 1.00 94.00 234 LEU A C 1
ATOM 1737 O O . LEU A 1 234 ? 9.007 -6.704 2.699 1.00 94.00 234 LEU A O 1
ATOM 1741 N N . GLN A 1 235 ? 8.814 -4.541 2.123 1.00 95.50 235 GLN A N 1
ATOM 1742 C CA . GLN A 1 235 ? 8.700 -4.795 0.685 1.00 95.50 235 GLN A CA 1
ATOM 1743 C C . GLN A 1 235 ? 9.973 -5.461 0.150 1.00 95.50 235 GLN A C 1
ATOM 1745 O O . GLN A 1 235 ? 9.894 -6.482 -0.524 1.00 95.50 235 GLN A O 1
ATOM 1750 N N . THR A 1 236 ? 11.152 -4.935 0.485 1.00 92.88 236 THR A N 1
ATOM 1751 C CA . THR A 1 236 ? 12.424 -5.506 0.017 1.00 92.88 236 THR A CA 1
ATOM 1752 C C . THR A 1 236 ? 12.612 -6.949 0.502 1.00 92.88 236 THR A C 1
ATOM 1754 O O . THR A 1 236 ? 13.088 -7.794 -0.255 1.00 92.88 236 THR A O 1
ATOM 1757 N N . ALA A 1 237 ? 12.217 -7.237 1.745 1.00 92.69 237 ALA A N 1
ATOM 1758 C CA . ALA A 1 237 ? 12.301 -8.565 2.352 1.00 92.69 237 ALA A CA 1
ATOM 1759 C C . ALA A 1 237 ? 11.210 -9.541 1.878 1.00 92.69 237 ALA A C 1
ATOM 1761 O O . ALA A 1 237 ? 11.299 -10.730 2.175 1.00 92.69 237 ALA A O 1
ATOM 1762 N N . ALA A 1 238 ? 10.178 -9.061 1.179 1.00 94.56 238 ALA A N 1
ATOM 1763 C CA . ALA A 1 238 ? 9.128 -9.916 0.653 1.00 94.56 238 ALA A CA 1
ATOM 1764 C C . ALA A 1 238 ? 9.670 -10.813 -0.465 1.00 94.56 238 ALA A C 1
ATOM 1766 O O . ALA A 1 238 ? 10.455 -10.390 -1.318 1.00 94.56 238 ALA A O 1
ATOM 1767 N N . GLU A 1 239 ? 9.208 -12.058 -0.475 1.00 95.12 239 GLU A N 1
ATOM 1768 C CA . GLU A 1 239 ? 9.410 -12.952 -1.608 1.00 95.12 239 GLU A CA 1
ATOM 1769 C C . GLU A 1 239 ? 8.630 -12.445 -2.836 1.00 95.12 239 GLU A C 1
ATOM 1771 O O . GLU A 1 239 ? 7.592 -11.791 -2.699 1.00 95.12 239 GLU A O 1
ATOM 1776 N N . PRO A 1 240 ? 9.090 -12.726 -4.067 1.00 95.19 240 PRO A N 1
ATOM 1777 C CA . PRO A 1 240 ? 8.354 -12.365 -5.273 1.00 95.19 240 PRO A CA 1
ATOM 1778 C C . PRO A 1 240 ? 6.905 -12.869 -5.271 1.00 95.19 240 PRO A C 1
ATOM 1780 O O . PRO A 1 240 ? 6.660 -14.073 -5.246 1.00 95.19 240 PRO A O 1
ATOM 1783 N N . GLY A 1 241 ? 5.949 -11.947 -5.376 1.00 94.56 241 GLY A N 1
ATOM 1784 C CA . GLY A 1 241 ? 4.516 -12.239 -5.340 1.00 94.56 241 GLY A CA 1
ATOM 1785 C C . GLY A 1 241 ? 3.911 -12.268 -3.935 1.00 94.56 241 GLY A C 1
ATOM 1786 O O . GLY A 1 241 ? 2.721 -12.552 -3.816 1.00 94.56 241 GLY A O 1
ATOM 1787 N N . SER A 1 242 ? 4.675 -11.979 -2.877 1.00 96.38 242 SER A N 1
ATOM 1788 C CA . SER A 1 242 ? 4.163 -11.978 -1.505 1.00 96.38 242 SER A CA 1
ATOM 1789 C C . SER A 1 242 ? 3.957 -10.576 -0.928 1.00 96.38 242 SER A C 1
ATOM 1791 O O . SER A 1 242 ? 4.417 -9.558 -1.457 1.00 96.38 242 SER A O 1
ATOM 1793 N N . ILE A 1 243 ? 3.190 -10.541 0.163 1.00 98.19 243 ILE A N 1
ATOM 1794 C CA . ILE A 1 243 ? 2.805 -9.328 0.879 1.00 98.19 243 ILE A CA 1
ATOM 1795 C C . ILE A 1 243 ? 3.267 -9.486 2.320 1.00 98.19 243 ILE A C 1
ATOM 1797 O O . ILE A 1 243 ? 2.765 -10.362 3.025 1.00 98.19 243 ILE A O 1
ATOM 1801 N N . LEU A 1 244 ? 4.185 -8.638 2.776 1.00 97.44 244 LEU A N 1
ATOM 1802 C CA . LEU A 1 244 ? 4.625 -8.618 4.167 1.00 97.44 244 LEU A CA 1
ATOM 1803 C C . LEU A 1 244 ? 4.004 -7.452 4.934 1.00 97.44 244 LEU A C 1
ATOM 1805 O O . LEU A 1 244 ? 4.041 -6.302 4.498 1.00 97.44 244 LEU A O 1
ATOM 1809 N N . VAL A 1 245 ? 3.491 -7.747 6.125 1.00 96.88 245 VAL A N 1
ATOM 1810 C CA . VAL A 1 245 ? 3.031 -6.764 7.110 1.00 96.88 245 VAL A CA 1
ATOM 1811 C C . VAL A 1 245 ? 3.912 -6.814 8.354 1.00 96.88 245 VAL A C 1
ATOM 1813 O O . VAL A 1 245 ? 4.401 -7.873 8.754 1.00 96.88 245 VAL A O 1
ATOM 1816 N N . SER A 1 246 ? 4.104 -5.675 9.018 1.00 94.69 246 SER A N 1
ATOM 1817 C CA . SER A 1 246 ? 4.790 -5.664 10.316 1.00 94.69 246 SER A CA 1
ATOM 1818 C C . SER A 1 246 ? 3.921 -6.277 11.423 1.00 94.69 246 SER A C 1
ATOM 1820 O O . SER A 1 246 ? 2.691 -6.290 11.331 1.00 94.69 246 SER A O 1
ATOM 1822 N N . GLN A 1 247 ? 4.534 -6.702 12.534 1.00 92.44 247 GLN A N 1
ATOM 1823 C CA . GLN A 1 247 ? 3.809 -7.133 13.740 1.00 92.44 247 GLN A CA 1
ATOM 1824 C C . GLN A 1 247 ? 2.786 -6.093 14.234 1.00 92.44 247 GLN A C 1
ATOM 1826 O O . GLN A 1 247 ? 1.728 -6.465 14.743 1.00 92.44 247 GLN A O 1
ATOM 1831 N N . ALA A 1 248 ? 3.095 -4.797 14.110 1.00 91.56 248 ALA A N 1
ATOM 1832 C CA . ALA A 1 248 ? 2.191 -3.726 14.524 1.00 91.56 248 ALA A CA 1
ATOM 1833 C C . ALA A 1 248 ? 0.932 -3.690 13.647 1.00 91.56 248 ALA A C 1
ATOM 1835 O O . ALA A 1 248 ? -0.171 -3.606 14.176 1.00 91.56 248 ALA A O 1
ATOM 1836 N N . THR A 1 249 ? 1.093 -3.830 12.329 1.00 94.62 249 THR A N 1
ATOM 1837 C CA . THR A 1 249 ? -0.030 -3.899 11.385 1.00 94.62 249 THR A CA 1
ATOM 1838 C C . THR A 1 249 ? -0.824 -5.183 11.587 1.00 94.62 249 THR A C 1
ATOM 1840 O O . THR A 1 249 ? -2.036 -5.108 11.723 1.00 94.62 249 THR A O 1
ATOM 1843 N N . HIS A 1 250 ? -0.163 -6.338 11.726 1.00 93.69 250 HIS A N 1
ATOM 1844 C CA . HIS A 1 250 ? -0.818 -7.627 11.984 1.00 93.69 250 HIS A CA 1
ATOM 1845 C C . HIS A 1 250 ? -1.788 -7.576 13.176 1.00 93.69 250 HIS A C 1
ATOM 1847 O O . HIS A 1 250 ? -2.908 -8.072 13.095 1.00 93.69 250 HIS A O 1
ATOM 1853 N N . ARG A 1 251 ? -1.389 -6.933 14.283 1.00 91.25 251 ARG A N 1
ATOM 1854 C CA . ARG A 1 251 ? -2.248 -6.775 15.472 1.00 91.25 251 ARG A CA 1
ATOM 1855 C C . ARG A 1 251 ? -3.533 -5.986 15.190 1.00 91.25 251 ARG A C 1
ATOM 1857 O O . ARG A 1 251 ? -4.534 -6.250 15.845 1.00 91.25 251 ARG A O 1
ATOM 1864 N N . LEU A 1 252 ? -3.504 -5.061 14.230 1.00 90.81 252 LEU A N 1
ATOM 1865 C CA . LEU A 1 252 ? -4.639 -4.219 13.833 1.00 90.81 252 LEU A CA 1
ATOM 1866 C C . LEU A 1 252 ? -5.547 -4.874 12.782 1.00 90.81 252 LEU A C 1
ATOM 1868 O O . LEU A 1 252 ? -6.573 -4.306 12.435 1.00 90.81 252 LEU A O 1
ATOM 1872 N N . LEU A 1 253 ? -5.179 -6.040 12.244 1.00 88.44 253 LEU A N 1
ATOM 1873 C CA . LEU A 1 253 ? -5.983 -6.741 11.237 1.00 88.44 253 LEU A CA 1
ATOM 1874 C C . LEU A 1 253 ? -7.056 -7.656 11.845 1.00 88.44 253 LEU A C 1
ATOM 1876 O O . LEU A 1 253 ? -7.886 -8.174 11.107 1.00 88.44 253 LEU A O 1
ATOM 1880 N N . HIS A 1 254 ? -7.040 -7.847 13.168 1.00 75.62 254 HIS A N 1
ATOM 1881 C CA . HIS A 1 254 ? -8.022 -8.619 13.934 1.00 75.62 254 HIS A CA 1
ATOM 1882 C C . HIS A 1 254 ? -8.450 -9.955 13.273 1.00 75.62 254 HIS A C 1
ATOM 1884 O O . HIS A 1 254 ? -9.629 -10.212 13.119 1.00 75.62 254 HIS A O 1
ATOM 1890 N N . ASP A 1 255 ? -7.510 -10.789 12.818 1.00 73.69 255 ASP A N 1
ATOM 1891 C CA . ASP A 1 255 ? -7.773 -12.110 12.196 1.00 73.69 255 ASP A CA 1
ATOM 1892 C C . ASP A 1 255 ? -8.639 -12.106 10.916 1.00 73.69 255 ASP A C 1
ATOM 1894 O O . ASP A 1 255 ? -9.001 -13.161 10.399 1.00 73.69 255 ASP A O 1
ATOM 1898 N N . ARG A 1 256 ? -8.893 -10.934 10.318 1.00 81.19 256 ARG A N 1
ATOM 1899 C CA . ARG A 1 256 ? -9.597 -10.800 9.025 1.00 81.19 256 ARG A CA 1
ATOM 1900 C C . ARG A 1 256 ? -8.817 -11.354 7.836 1.00 81.19 256 ARG A C 1
ATOM 1902 O O . ARG A 1 256 ? -9.334 -11.404 6.722 1.00 81.19 256 ARG A O 1
ATOM 1909 N N . PHE A 1 257 ? -7.558 -11.716 8.050 1.00 89.88 257 PHE A N 1
ATOM 1910 C CA . PHE A 1 257 ? -6.658 -12.233 7.032 1.00 89.88 257 PHE A CA 1
ATOM 1911 C C . PHE A 1 257 ? -5.922 -13.434 7.581 1.00 89.88 257 PHE A C 1
ATOM 1913 O O . PHE A 1 257 ? -5.448 -13.421 8.720 1.00 89.88 257 PHE A O 1
ATOM 1920 N N . ARG A 1 258 ? -5.759 -14.445 6.734 1.00 91.94 258 ARG A N 1
ATOM 1921 C CA . ARG A 1 258 ? -4.879 -15.558 7.044 1.00 91.94 258 ARG A CA 1
ATOM 1922 C C . ARG A 1 258 ? -3.440 -15.113 6.826 1.00 91.94 258 ARG A C 1
ATOM 1924 O O . ARG A 1 258 ? -3.071 -14.674 5.733 1.00 91.94 258 ARG A O 1
ATOM 1931 N N . THR A 1 259 ? -2.622 -15.247 7.861 1.00 93.12 259 THR A N 1
ATOM 1932 C CA . THR A 1 259 ? -1.222 -14.829 7.837 1.00 93.12 259 THR A CA 1
ATOM 1933 C C . THR A 1 259 ? -0.291 -15.957 8.262 1.00 93.12 259 THR A C 1
ATOM 1935 O O . THR A 1 259 ? -0.678 -16.900 8.956 1.00 93.12 259 THR A O 1
ATOM 1938 N N . ARG A 1 260 ? 0.966 -15.864 7.833 1.00 93.69 260 ARG A N 1
ATOM 1939 C CA . ARG A 1 260 ? 2.053 -16.734 8.280 1.00 93.69 260 ARG A CA 1
ATOM 1940 C C . ARG A 1 260 ? 3.158 -15.880 8.873 1.00 93.69 260 ARG A C 1
ATOM 1942 O O . ARG A 1 260 ? 3.660 -14.974 8.214 1.00 93.69 260 ARG A O 1
ATOM 1949 N N . ARG A 1 261 ? 3.582 -16.191 10.098 1.00 92.75 261 ARG A N 1
ATOM 1950 C CA . ARG A 1 261 ? 4.715 -15.500 10.719 1.00 92.75 261 ARG A CA 1
ATOM 1951 C C . ARG A 1 261 ? 5.982 -15.741 9.899 1.00 92.75 261 ARG A C 1
ATOM 1953 O O . ARG A 1 261 ? 6.364 -16.887 9.670 1.00 92.75 261 ARG A O 1
ATOM 1960 N N . VAL A 1 262 ? 6.635 -14.655 9.509 1.00 88.94 262 VAL A N 1
ATOM 1961 C CA . VAL A 1 262 ? 7.969 -14.659 8.911 1.00 88.94 262 VAL A CA 1
ATOM 1962 C C . VAL A 1 262 ? 8.965 -14.366 10.031 1.00 88.94 262 VAL A C 1
ATOM 1964 O O . VAL A 1 262 ? 8.649 -13.651 10.988 1.00 88.94 262 VAL A O 1
ATOM 1967 N N . GLY A 1 263 ? 10.138 -14.996 9.969 1.00 76.38 263 GLY A N 1
ATOM 1968 C CA . GLY A 1 263 ? 11.175 -14.853 10.990 1.00 76.38 263 GLY A CA 1
ATOM 1969 C C . GLY A 1 263 ? 11.576 -13.390 11.256 1.00 76.38 263 GLY A C 1
ATOM 1970 O O . GLY A 1 263 ? 11.173 -12.484 10.524 1.00 76.38 263 GLY A O 1
ATOM 1971 N N . PRO A 1 264 ? 12.353 -13.135 12.323 1.00 78.81 264 PRO A N 1
ATOM 1972 C CA . PRO A 1 264 ? 12.860 -11.798 12.620 1.00 78.81 264 PRO A CA 1
ATOM 1973 C C . PRO A 1 264 ? 13.607 -11.214 11.411 1.00 78.81 264 PRO A C 1
ATOM 1975 O O . PRO A 1 264 ? 14.575 -11.804 10.941 1.00 78.81 264 PRO A O 1
ATOM 1978 N N . LEU A 1 265 ? 13.158 -10.057 10.923 1.00 81.00 265 LEU A N 1
ATOM 1979 C CA . LEU A 1 265 ? 13.827 -9.309 9.864 1.00 81.00 265 LEU A CA 1
ATOM 1980 C C . LEU A 1 265 ? 14.791 -8.304 10.486 1.00 81.00 265 LEU A C 1
ATOM 1982 O O . LEU A 1 265 ? 14.390 -7.455 11.292 1.00 81.00 265 LEU A O 1
ATOM 1986 N N . GLU A 1 266 ? 16.057 -8.368 10.086 1.00 76.44 266 GLU A N 1
ATOM 1987 C CA . GLU A 1 266 ? 17.022 -7.334 10.436 1.00 76.44 266 GLU A CA 1
ATOM 1988 C C . GLU A 1 266 ? 16.762 -6.080 9.603 1.00 76.44 266 GLU A C 1
ATOM 1990 O O . GLU A 1 266 ? 16.845 -6.075 8.374 1.00 76.44 266 GLU A O 1
ATOM 1995 N N . VAL A 1 267 ? 16.436 -4.986 10.288 1.00 70.88 267 VAL A N 1
ATOM 1996 C CA . VAL A 1 267 ? 16.200 -3.693 9.654 1.00 70.88 267 VAL A CA 1
ATOM 1997 C C . VAL A 1 267 ? 17.365 -2.780 9.998 1.00 70.88 267 VAL A C 1
ATOM 1999 O O . VAL A 1 267 ? 17.539 -2.385 11.149 1.00 70.88 267 VAL A O 1
ATOM 2002 N N . LYS A 1 268 ? 18.161 -2.415 8.988 1.00 63.72 268 LYS A N 1
ATOM 2003 C CA . LYS A 1 268 ? 19.280 -1.476 9.149 1.00 63.72 268 LYS A CA 1
ATOM 2004 C C . LYS A 1 268 ? 18.803 -0.194 9.843 1.00 63.72 268 LYS A C 1
ATOM 2006 O O . LYS A 1 268 ? 17.926 0.492 9.321 1.00 63.72 268 LYS A O 1
ATOM 2011 N N . GLY A 1 269 ? 19.414 0.132 10.982 1.00 66.31 269 GLY A N 1
ATOM 2012 C CA . GLY A 1 269 ? 19.067 1.303 11.797 1.00 66.31 269 GLY A CA 1
ATOM 2013 C C . GLY A 1 269 ? 18.151 1.009 12.989 1.00 66.31 269 GLY A C 1
ATOM 2014 O O . GLY A 1 269 ? 17.889 1.921 13.768 1.00 66.31 269 GLY A O 1
ATOM 2015 N N . ARG A 1 270 ? 17.702 -0.240 13.172 1.00 66.94 270 ARG A N 1
ATOM 2016 C CA . ARG A 1 270 ? 17.005 -0.693 14.381 1.00 66.94 270 ARG A CA 1
ATOM 2017 C C . ARG A 1 270 ? 17.854 -1.695 15.151 1.00 66.94 270 ARG A C 1
ATOM 2019 O O . ARG A 1 270 ? 18.479 -2.572 14.566 1.00 66.94 270 ARG A O 1
ATOM 2026 N N . THR A 1 271 ? 17.850 -1.549 16.471 1.00 62.69 271 THR A N 1
ATOM 2027 C CA . THR A 1 271 ? 18.575 -2.421 17.404 1.00 62.69 271 THR A CA 1
ATOM 2028 C C . THR A 1 271 ? 17.866 -3.756 17.617 1.00 62.69 271 THR A C 1
ATOM 2030 O O . THR A 1 271 ? 18.515 -4.751 17.914 1.00 62.69 271 THR A O 1
ATOM 2033 N N . GLU A 1 272 ? 16.541 -3.781 17.460 1.00 72.31 272 GLU A N 1
ATOM 2034 C CA . GLU A 1 272 ? 15.721 -4.980 17.624 1.00 72.31 272 GLU A CA 1
ATOM 2035 C C . GLU A 1 272 ? 15.186 -5.464 16.268 1.00 72.31 272 GLU A C 1
ATOM 2037 O O . GLU A 1 272 ? 14.688 -4.649 15.478 1.00 72.31 272 GLU A O 1
ATOM 2042 N N . PRO A 1 273 ? 15.245 -6.778 15.992 1.00 78.12 273 PRO A N 1
ATOM 2043 C CA . PRO A 1 273 ? 14.688 -7.336 14.774 1.00 78.12 273 PRO A CA 1
ATOM 2044 C C . PRO A 1 273 ? 13.167 -7.174 14.736 1.00 78.12 273 PRO A C 1
ATOM 2046 O O . PRO A 1 273 ? 12.461 -7.357 15.732 1.00 78.12 273 PRO A O 1
ATOM 2049 N N . VAL A 1 274 ? 12.637 -6.875 13.553 1.00 83.19 274 VAL A N 1
ATOM 2050 C CA . VAL A 1 274 ? 11.199 -6.691 13.367 1.00 83.19 274 VAL A CA 1
ATOM 2051 C C . VAL A 1 274 ? 10.569 -8.026 12.995 1.00 83.19 274 VAL A C 1
ATOM 2053 O O . VAL A 1 274 ? 10.930 -8.641 11.999 1.00 83.19 274 VAL A O 1
ATOM 2056 N N . THR A 1 275 ? 9.589 -8.479 13.778 1.00 90.19 275 THR A N 1
ATOM 2057 C CA . THR A 1 275 ? 8.751 -9.614 13.365 1.00 90.19 275 THR A CA 1
ATOM 2058 C C . THR A 1 275 ? 7.813 -9.170 12.242 1.00 90.19 275 THR A C 1
ATOM 2060 O O . THR A 1 275 ? 7.091 -8.176 12.391 1.00 90.19 275 THR A O 1
ATOM 2063 N N . ALA A 1 276 ? 7.799 -9.925 11.147 1.00 93.75 276 ALA A N 1
ATOM 2064 C CA . ALA A 1 276 ? 6.902 -9.724 10.017 1.00 93.75 276 ALA A CA 1
ATOM 2065 C C . ALA A 1 276 ? 5.934 -10.900 9.862 1.00 93.75 276 ALA A C 1
ATOM 2067 O O . ALA A 1 276 ? 6.147 -11.988 10.399 1.00 93.75 276 ALA A O 1
ATOM 2068 N N . HIS A 1 277 ? 4.855 -10.671 9.126 1.00 95.44 277 HIS A N 1
ATOM 2069 C CA . HIS A 1 277 ? 3.890 -11.695 8.751 1.00 95.44 277 HIS A CA 1
ATOM 2070 C C . HIS A 1 277 ? 3.603 -11.584 7.266 1.00 95.44 277 HIS A C 1
ATOM 2072 O O . HIS A 1 277 ? 3.411 -10.487 6.752 1.00 95.44 277 HIS A O 1
ATOM 2078 N N . GLU A 1 278 ? 3.563 -12.715 6.588 1.00 96.94 278 GLU A N 1
ATOM 2079 C CA . GLU A 1 278 ? 3.107 -12.804 5.214 1.00 96.94 278 GLU A CA 1
ATOM 2080 C C . GLU A 1 278 ? 1.586 -12.911 5.193 1.00 96.94 278 GLU A C 1
ATOM 2082 O O . GLU A 1 278 ? 1.013 -13.743 5.900 1.00 96.94 278 GLU A O 1
ATOM 2087 N N . VAL A 1 279 ? 0.934 -12.078 4.387 1.00 96.81 279 VAL A N 1
ATOM 2088 C CA . VAL A 1 279 ? -0.508 -12.150 4.154 1.00 96.81 279 VAL A CA 1
ATOM 2089 C C . VAL A 1 279 ? -0.783 -13.118 3.009 1.00 96.81 279 VAL A C 1
ATOM 2091 O O . VAL A 1 279 ? -0.359 -12.899 1.871 1.00 96.81 279 VAL A O 1
ATOM 2094 N N . LEU A 1 280 ? -1.528 -14.179 3.309 1.00 93.75 280 LEU A N 1
ATOM 2095 C CA . LEU A 1 280 ? -1.841 -15.233 2.351 1.00 93.75 280 LEU A CA 1
ATOM 2096 C C . LEU A 1 280 ? -3.130 -14.916 1.599 1.00 93.75 280 LEU A C 1
ATOM 2098 O O . LEU A 1 280 ? -3.116 -14.825 0.377 1.00 93.75 280 LEU A O 1
ATOM 2102 N N . GLU A 1 281 ? -4.223 -14.689 2.319 1.00 91.62 281 GLU A N 1
ATOM 2103 C CA . GLU A 1 281 ? -5.569 -14.543 1.759 1.00 91.62 281 GLU A CA 1
ATOM 2104 C C . GLU A 1 281 ? -6.505 -13.837 2.752 1.00 91.62 281 GLU A C 1
ATOM 2106 O O . GLU A 1 281 ? -6.131 -13.560 3.899 1.00 91.62 281 GLU A O 1
ATOM 2111 N N . LEU A 1 282 ? -7.727 -13.535 2.306 1.00 86.38 282 LEU A N 1
ATOM 2112 C CA . LEU A 1 282 ? -8.807 -13.116 3.199 1.00 86.38 282 LEU A CA 1
ATOM 2113 C C . LEU A 1 282 ? -9.124 -14.251 4.184 1.00 86.38 282 LEU A C 1
ATOM 2115 O O . LEU A 1 282 ? -9.144 -15.418 3.807 1.00 86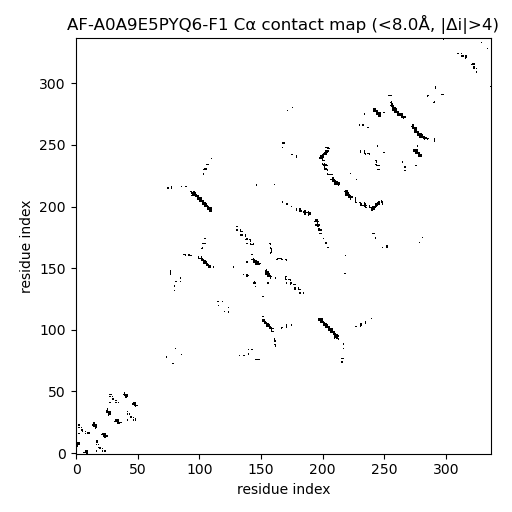.38 282 LEU A O 1
ATOM 2119 N N . GLY A 1 283 ? -9.342 -13.908 5.450 1.00 73.94 283 GLY A N 1
ATOM 2120 C CA . GLY A 1 283 ? -9.776 -14.861 6.466 1.00 73.94 283 GLY A CA 1
ATOM 2121 C C . GLY A 1 283 ? -11.246 -15.245 6.283 1.00 73.94 283 GLY A C 1
ATOM 2122 O O . GLY A 1 283 ? -12.016 -14.518 5.656 1.00 73.94 283 GLY A O 1
ATOM 2123 N N . GLU A 1 284 ? -11.648 -16.374 6.870 1.00 64.06 284 GLU A N 1
ATOM 2124 C CA . GLU A 1 284 ? -13.035 -16.871 6.828 1.00 64.06 284 GLU A CA 1
ATOM 2125 C C . GLU A 1 284 ? -14.016 -15.963 7.594 1.00 64.06 284 GLU A C 1
ATOM 2127 O O . GLU A 1 284 ? -15.221 -15.967 7.340 1.00 64.06 284 GLU A O 1
ATOM 2132 N N . VAL A 1 285 ? -13.501 -15.138 8.510 1.00 58.91 285 VAL A N 1
ATOM 2133 C CA . VAL A 1 285 ? -14.298 -14.245 9.348 1.00 58.91 285 VAL A CA 1
ATOM 2134 C C . VAL A 1 285 ? -14.413 -12.868 8.690 1.00 58.91 285 VAL A C 1
ATOM 2136 O O . VAL A 1 285 ? -13.532 -12.015 8.794 1.00 58.91 285 VAL A O 1
ATOM 2139 N N . LEU A 1 286 ? -15.518 -12.664 7.971 1.00 54.62 286 LEU A N 1
ATOM 2140 C CA . LEU A 1 286 ? -15.725 -11.501 7.098 1.00 54.62 286 LEU A CA 1
ATOM 2141 C C . LEU A 1 286 ? -16.361 -10.287 7.791 1.00 54.62 286 LEU A C 1
ATOM 2143 O O . LEU A 1 286 ? -16.358 -9.195 7.218 1.00 54.62 286 LEU A O 1
ATOM 2147 N N . THR A 1 287 ? -16.921 -10.448 8.994 1.00 58.16 287 THR A N 1
ATOM 2148 C CA . THR A 1 287 ? -17.647 -9.374 9.688 1.00 58.16 287 THR A CA 1
ATOM 2149 C C . THR A 1 287 ? -16.911 -8.914 10.950 1.00 58.16 287 THR A C 1
ATOM 2151 O O . THR A 1 287 ? -16.320 -9.742 11.643 1.00 58.16 287 THR A O 1
ATOM 2154 N N . PRO A 1 288 ? -16.968 -7.607 11.294 1.00 54.53 288 PRO A N 1
ATOM 2155 C CA . PRO A 1 288 ? -16.457 -7.106 12.572 1.00 54.53 288 PRO A CA 1
ATOM 2156 C C . PRO A 1 288 ? -16.992 -7.909 13.765 1.00 54.53 288 PRO A C 1
ATOM 2158 O O . PRO A 1 288 ? -16.229 -8.274 14.648 1.00 54.53 288 PRO A O 1
ATOM 2161 N N . LEU A 1 289 ? -18.283 -8.261 13.720 1.00 57.97 289 LEU A N 1
ATOM 2162 C CA . LEU A 1 289 ? -18.937 -9.044 14.762 1.00 57.97 289 LEU A CA 1
ATOM 2163 C C . LEU A 1 289 ? -18.420 -10.485 14.825 1.00 57.97 289 LEU A C 1
ATOM 2165 O O . LEU A 1 289 ? -18.168 -10.972 15.914 1.00 57.97 289 LEU A O 1
ATOM 2169 N N . GLY A 1 290 ? -18.199 -11.145 13.685 1.00 59.28 290 GLY A N 1
ATOM 2170 C CA . GLY A 1 290 ? -17.681 -12.515 13.666 1.00 59.28 290 GLY A CA 1
ATOM 2171 C C . GLY A 1 290 ? -16.257 -12.612 14.220 1.00 59.28 290 GLY A C 1
ATOM 2172 O O . GLY A 1 290 ? -15.886 -13.621 14.815 1.00 59.28 290 GLY A O 1
ATOM 2173 N N . VAL A 1 291 ? -15.455 -11.555 14.043 1.00 57.44 291 VAL A N 1
ATOM 2174 C CA . VAL A 1 291 ? -14.097 -11.467 14.600 1.00 57.44 291 VAL A CA 1
ATOM 2175 C C . VAL A 1 291 ? -14.153 -11.330 16.117 1.00 57.44 291 VAL A C 1
ATOM 2177 O O . VAL A 1 291 ? -13.436 -12.039 16.827 1.00 57.44 291 VAL A O 1
ATOM 2180 N N . ASP A 1 292 ? -15.012 -10.439 16.609 1.00 60.41 292 ASP A N 1
ATOM 2181 C CA . ASP A 1 292 ? -15.184 -10.233 18.044 1.00 60.41 292 ASP A CA 1
ATOM 2182 C C . ASP A 1 292 ? -15.839 -11.463 18.702 1.00 60.41 292 ASP A C 1
ATOM 2184 O O . ASP A 1 292 ? -15.444 -11.850 19.798 1.00 60.41 292 ASP A O 1
ATOM 2188 N N . GLU A 1 293 ? -16.763 -12.151 18.021 1.00 60.03 293 GLU A N 1
ATOM 2189 C CA . GLU A 1 293 ? -17.329 -13.438 18.451 1.00 60.03 293 GLU A CA 1
ATOM 2190 C C . GLU A 1 293 ? -16.258 -14.528 18.562 1.00 60.03 293 GLU A C 1
ATOM 2192 O O . GLU A 1 293 ? -16.183 -15.203 19.590 1.00 60.03 293 GLU A O 1
ATOM 2197 N N . ALA A 1 294 ? -15.387 -14.674 17.556 1.00 59.22 294 ALA A N 1
ATOM 2198 C CA . ALA A 1 294 ? -14.315 -15.674 17.563 1.00 59.22 294 ALA A CA 1
ATOM 2199 C C . ALA A 1 294 ? -13.280 -15.437 18.678 1.00 59.22 294 ALA A C 1
ATOM 2201 O O . ALA A 1 294 ? -12.692 -16.388 19.197 1.00 59.22 294 ALA A O 1
ATOM 2202 N N . ARG A 1 295 ? -13.062 -14.174 19.065 1.00 61.44 295 ARG A N 1
ATOM 2203 C CA . ARG A 1 295 ? -12.178 -13.775 20.176 1.00 61.44 295 ARG A CA 1
ATOM 2204 C C . ARG A 1 295 ? -12.870 -13.770 21.541 1.00 61.44 295 ARG A C 1
ATOM 2206 O O . ARG A 1 295 ? -12.188 -13.627 22.556 1.00 61.44 295 ARG A O 1
ATOM 2213 N N . GLY A 1 296 ? -14.188 -13.958 21.562 1.00 56.97 296 GLY A N 1
ATOM 2214 C CA . GLY A 1 296 ? -15.042 -13.722 22.716 1.00 56.97 296 GLY A CA 1
ATOM 2215 C C . GLY A 1 296 ? -15.421 -12.245 22.810 1.00 56.97 296 GLY A C 1
ATOM 2216 O O . GLY A 1 296 ? -14.571 -11.390 23.060 1.00 56.97 296 GLY A O 1
ATOM 2217 N N . LEU A 1 297 ? -16.714 -11.954 22.632 1.00 68.50 297 LEU A N 1
ATOM 2218 C CA . LEU A 1 297 ? -17.251 -10.600 22.753 1.00 68.50 297 LEU A CA 1
ATOM 2219 C C . LEU A 1 297 ? -16.896 -10.025 24.130 1.00 68.50 297 LEU A C 1
ATOM 2221 O O . LEU A 1 297 ? -17.054 -10.696 25.154 1.00 68.50 297 LEU A O 1
ATOM 2225 N N . THR A 1 298 ? -16.438 -8.770 24.161 1.00 68.88 2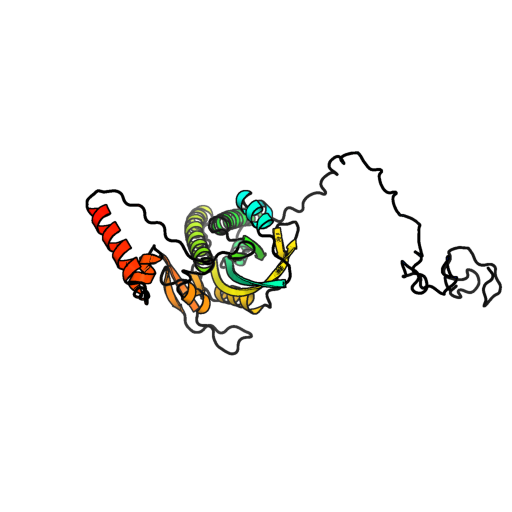98 THR A N 1
ATOM 2226 C CA . THR A 1 298 ? -16.181 -8.087 25.434 1.00 68.88 298 THR A CA 1
ATOM 2227 C C . THR A 1 298 ? -17.495 -8.022 26.217 1.00 68.88 298 THR A C 1
ATOM 2229 O O . THR A 1 298 ? -18.482 -7.510 25.680 1.00 68.88 298 THR A O 1
ATOM 2232 N N . PRO A 1 299 ? -17.546 -8.521 27.465 1.00 69.50 299 PRO A N 1
ATOM 2233 C CA . PRO A 1 299 ? -18.775 -8.506 28.237 1.00 69.50 299 PRO A CA 1
ATOM 2234 C C . PRO A 1 299 ? -19.212 -7.062 28.482 1.00 69.50 299 PRO A C 1
ATOM 2236 O O . PRO A 1 299 ? -18.428 -6.209 28.905 1.00 69.50 299 PRO A O 1
ATOM 2239 N N . MET A 1 300 ? -20.484 -6.790 28.219 1.00 76.50 300 MET A N 1
ATOM 2240 C CA . MET A 1 300 ? -21.095 -5.503 28.521 1.00 76.50 300 MET A CA 1
ATOM 2241 C C . MET A 1 300 ? -21.306 -5.413 30.033 1.00 76.50 300 MET A C 1
ATOM 2243 O O . MET A 1 300 ? -22.151 -6.101 30.595 1.0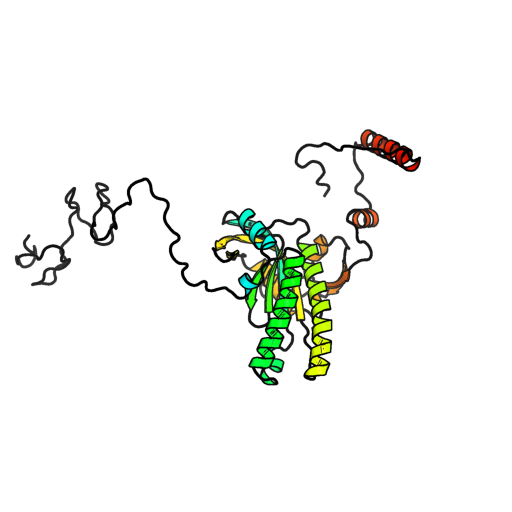0 76.50 300 MET A O 1
ATOM 2247 N N . VAL A 1 301 ? -20.515 -4.582 30.710 1.00 79.94 301 VAL A N 1
ATOM 2248 C CA . VAL A 1 301 ? -20.594 -4.427 32.170 1.00 79.94 301 VAL A CA 1
ATOM 2249 C C . VAL A 1 301 ? -21.654 -3.387 32.534 1.00 79.94 301 VAL A C 1
ATOM 2251 O O . VAL A 1 301 ? -21.599 -2.255 32.052 1.00 79.94 301 VAL A O 1
ATOM 2254 N N . GLY A 1 302 ? -22.592 -3.754 33.414 1.00 84.44 302 GLY A N 1
ATOM 2255 C CA . GLY A 1 302 ? -23.598 -2.839 33.970 1.00 84.44 302 GLY A CA 1
ATOM 2256 C C . GLY A 1 302 ? -24.661 -2.385 32.968 1.00 84.44 302 GLY A C 1
ATOM 2257 O O . GLY A 1 302 ? -25.191 -1.285 33.105 1.00 84.44 302 GLY A O 1
ATOM 2258 N N . ARG A 1 303 ? -24.929 -3.201 31.942 1.00 85.69 303 ARG A N 1
ATOM 2259 C CA . ARG A 1 303 ? -25.920 -2.942 30.880 1.00 85.69 303 ARG A CA 1
ATOM 2260 C C . ARG A 1 303 ? -26.999 -4.018 30.810 1.00 85.69 303 ARG A C 1
ATOM 2262 O O . ARG A 1 303 ? -27.582 -4.247 29.754 1.00 85.69 303 ARG A O 1
ATOM 2269 N N . ASP A 1 304 ? -27.240 -4.706 31.923 1.00 88.06 304 ASP A N 1
ATOM 2270 C CA . ASP A 1 304 ? -28.133 -5.865 31.986 1.00 88.06 304 ASP A CA 1
ATOM 2271 C C . ASP A 1 304 ? -29.570 -5.510 31.569 1.00 88.06 304 ASP A C 1
ATOM 2273 O O . ASP A 1 304 ? -30.225 -6.282 30.872 1.00 88.06 304 ASP A O 1
ATOM 2277 N N . GLN A 1 305 ? -30.059 -4.316 31.933 1.00 89.12 305 GLN A N 1
ATOM 2278 C CA . GLN A 1 305 ? -31.396 -3.862 31.536 1.00 89.12 305 GLN A CA 1
ATOM 2279 C C . GLN A 1 305 ? -31.489 -3.548 30.042 1.00 89.12 305 GLN A C 1
ATOM 2281 O O . GLN A 1 305 ? -32.461 -3.941 29.396 1.00 89.12 305 GLN A O 1
ATOM 2286 N N . GLU A 1 306 ? -30.505 -2.849 29.480 1.00 91.25 306 GLU A N 1
ATOM 2287 C CA . GLU A 1 306 ? -30.485 -2.507 28.057 1.00 91.25 306 GLU A CA 1
ATOM 2288 C C . GLU A 1 306 ? -30.325 -3.754 27.179 1.00 91.25 306 GLU A C 1
ATOM 2290 O O . GLU A 1 306 ? -30.998 -3.874 26.154 1.00 91.25 306 GLU A O 1
ATOM 2295 N N . LEU A 1 307 ? -29.498 -4.714 27.605 1.00 89.12 307 LEU A N 1
ATOM 2296 C CA . LEU A 1 307 ? -29.376 -6.023 26.958 1.00 89.12 307 LEU A CA 1
ATOM 2297 C C . LEU A 1 307 ? -30.692 -6.797 26.994 1.00 89.12 307 LEU A C 1
ATOM 2299 O O . LEU A 1 307 ? -31.152 -7.239 25.943 1.00 89.12 307 LEU A O 1
ATOM 2303 N N . ALA A 1 308 ? -31.353 -6.874 28.150 1.00 91.88 308 ALA A N 1
ATOM 2304 C CA . ALA A 1 308 ? -32.650 -7.539 28.260 1.00 91.88 308 ALA A CA 1
ATOM 2305 C C . ALA A 1 308 ? -33.722 -6.891 27.360 1.00 91.88 308 ALA A C 1
ATOM 2307 O O . ALA A 1 308 ? -34.567 -7.581 26.787 1.00 91.88 308 ALA A O 1
ATOM 2308 N N . GLN A 1 309 ? -33.690 -5.564 27.187 1.00 92.69 309 GLN A N 1
ATOM 2309 C CA . GLN A 1 309 ? -34.585 -4.869 26.255 1.00 92.69 309 GLN A CA 1
ATOM 2310 C C . GLN A 1 309 ? -34.294 -5.232 24.795 1.00 92.69 309 GLN A C 1
ATOM 2312 O O . GLN A 1 309 ? -35.233 -5.467 24.027 1.00 92.69 309 GLN A O 1
ATOM 2317 N N . LEU A 1 310 ? -33.017 -5.295 24.411 1.00 92.94 310 LEU A N 1
ATOM 2318 C CA . LEU A 1 310 ? -32.594 -5.696 23.069 1.00 92.94 310 LEU A CA 1
ATOM 2319 C C . LEU A 1 310 ? -32.974 -7.150 22.767 1.00 92.94 310 LEU A C 1
ATOM 2321 O O . LEU A 1 310 ? -33.548 -7.411 21.709 1.00 92.94 310 LEU A O 1
ATOM 2325 N N . GLU A 1 311 ? -32.737 -8.069 23.701 1.00 93.38 311 GLU A N 1
ATOM 2326 C CA . GLU A 1 311 ? -33.129 -9.479 23.585 1.00 93.38 311 GLU A CA 1
ATOM 2327 C C . GLU A 1 311 ? -34.648 -9.628 23.448 1.00 93.38 311 GLU A C 1
ATOM 2329 O O . GLU A 1 311 ? -35.134 -10.314 22.549 1.00 93.38 311 GLU A O 1
ATOM 2334 N N . ALA A 1 312 ? -35.430 -8.910 24.259 1.00 93.25 312 ALA A N 1
ATOM 2335 C CA . ALA A 1 312 ? -36.886 -8.943 24.160 1.00 93.25 312 ALA A CA 1
ATOM 2336 C C . ALA A 1 312 ? -37.402 -8.393 22.816 1.00 93.25 312 ALA A C 1
ATOM 2338 O O . ALA A 1 312 ? -38.385 -8.901 22.270 1.00 93.25 312 ALA A O 1
ATOM 2339 N N . CYS A 1 313 ? -36.764 -7.352 22.270 1.00 94.69 313 CYS A N 1
ATOM 2340 C CA . CYS A 1 313 ? -37.046 -6.874 20.914 1.00 94.69 313 CYS A CA 1
ATOM 2341 C C . CYS A 1 313 ? -36.686 -7.937 19.868 1.00 94.69 313 CYS A C 1
ATOM 2343 O O . CYS A 1 313 ? -37.484 -8.203 18.970 1.00 94.69 313 CYS A O 1
ATOM 2345 N N . TYR A 1 314 ? -35.526 -8.576 19.989 1.00 93.44 314 TYR A N 1
ATOM 2346 C CA . TYR A 1 314 ? -35.090 -9.621 19.068 1.00 93.44 314 TYR A CA 1
ATOM 2347 C C . TYR A 1 314 ? -36.077 -10.797 19.012 1.00 93.44 314 TYR A C 1
ATOM 2349 O O . TYR A 1 314 ? -36.485 -11.198 17.921 1.00 93.44 314 TYR A O 1
ATOM 2357 N N . GLU A 1 315 ? -36.556 -11.278 20.160 1.00 94.94 315 GLU A N 1
ATOM 2358 C CA . GLU A 1 315 ? -37.551 -12.357 20.206 1.00 94.94 315 GLU A CA 1
ATOM 2359 C C . GLU A 1 315 ? -38.881 -11.962 19.545 1.00 94.94 315 GLU A C 1
ATOM 2361 O O . GLU A 1 315 ? -39.460 -12.735 18.776 1.00 94.94 315 GLU A O 1
ATOM 2366 N N . ARG A 1 316 ? -39.347 -10.721 19.743 1.00 92.81 316 ARG A N 1
ATOM 2367 C CA . ARG A 1 316 ? -40.544 -10.212 19.044 1.00 92.81 316 ARG A CA 1
ATOM 2368 C C . ARG A 1 316 ? -40.341 -10.109 17.532 1.00 92.81 316 ARG A C 1
ATOM 2370 O O . ARG A 1 316 ? -41.256 -10.437 16.775 1.00 92.81 316 ARG A O 1
ATOM 2377 N N . ALA A 1 317 ? -39.151 -9.695 17.097 1.00 94.75 317 ALA A N 1
ATOM 2378 C CA . ALA A 1 317 ? -38.797 -9.630 15.682 1.00 94.75 317 ALA A CA 1
ATOM 2379 C C . ALA A 1 317 ? -38.768 -11.024 15.039 1.00 94.75 317 ALA A C 1
ATOM 2381 O O . ALA A 1 317 ? -39.319 -11.205 13.952 1.00 94.75 317 ALA A O 1
ATOM 2382 N N . ARG A 1 318 ? -38.212 -12.030 15.730 1.00 92.69 318 ARG A N 1
ATOM 2383 C CA . ARG A 1 318 ? -38.255 -13.439 15.293 1.00 92.69 318 ARG A CA 1
ATOM 2384 C C . ARG A 1 318 ? -39.681 -13.968 15.156 1.00 92.69 318 ARG A C 1
ATOM 2386 O O . ARG A 1 318 ? -39.943 -14.767 14.263 1.00 92.69 318 ARG A O 1
ATOM 2393 N N . GLY A 1 319 ? -40.599 -13.494 15.997 1.00 91.88 319 GLY A N 1
ATOM 2394 C CA . GLY A 1 319 ? -42.031 -13.792 15.916 1.00 91.88 319 GLY A CA 1
ATOM 2395 C C . GLY A 1 319 ? -42.772 -13.132 14.742 1.00 91.88 319 GLY A C 1
ATOM 2396 O O . GLY A 1 319 ? -43.987 -13.285 14.643 1.00 91.88 319 GLY A O 1
ATOM 2397 N N . GLY A 1 320 ? -42.082 -12.393 13.865 1.00 90.12 320 GLY A N 1
ATOM 2398 C CA . GLY A 1 320 ? -42.659 -11.745 12.680 1.00 90.12 320 GLY A CA 1
ATOM 2399 C C . GLY A 1 320 ? -43.176 -10.321 12.910 1.00 90.12 320 GLY A C 1
ATOM 2400 O O . GLY A 1 320 ? -43.649 -9.682 11.972 1.00 90.12 320 GLY A O 1
ATOM 2401 N N . GLY A 1 321 ? -43.071 -9.790 14.131 1.00 90.00 321 GLY A N 1
ATOM 2402 C CA . GLY A 1 321 ? -43.418 -8.404 14.435 1.00 90.00 321 GLY A CA 1
ATOM 2403 C C . GLY A 1 321 ? -42.211 -7.488 14.265 1.00 90.00 321 GLY A C 1
ATOM 2404 O O . GLY A 1 321 ? -41.338 -7.478 15.128 1.00 90.00 321 GLY A O 1
ATOM 2405 N N . GLY A 1 322 ? -42.165 -6.687 13.197 1.00 91.69 322 GLY A N 1
ATOM 2406 C CA . GLY A 1 322 ? -41.070 -5.735 12.968 1.00 91.69 322 GLY A CA 1
ATOM 2407 C C . GLY A 1 322 ? -40.796 -4.856 14.195 1.00 91.69 322 GLY A C 1
ATOM 2408 O O . GLY A 1 322 ? -41.724 -4.327 14.802 1.00 91.69 322 GLY A O 1
ATOM 2409 N N . GLN A 1 323 ? -39.526 -4.726 14.581 1.00 94.50 323 GLN A N 1
ATOM 2410 C CA . GLN A 1 323 ? -39.093 -3.910 15.717 1.00 94.50 323 GLN A CA 1
ATOM 2411 C C . GLN A 1 323 ? -38.105 -2.845 15.247 1.00 94.50 323 GLN A C 1
ATOM 2413 O O . GLN A 1 323 ? -37.333 -3.067 14.316 1.00 94.50 323 GLN A O 1
ATOM 2418 N N . VAL A 1 324 ? -38.096 -1.707 15.936 1.00 92.31 324 VAL A N 1
ATOM 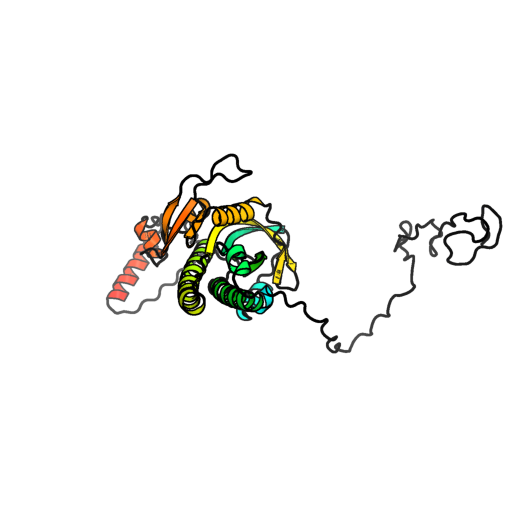2419 C CA . VAL A 1 324 ? -37.091 -0.656 15.764 1.00 92.31 324 VAL A CA 1
ATOM 2420 C C . VAL A 1 324 ? -36.522 -0.339 17.137 1.00 92.31 324 VAL A C 1
ATOM 2422 O O . VAL A 1 324 ? -37.277 -0.120 18.082 1.00 92.31 324 VAL A O 1
ATOM 2425 N N . VAL A 1 325 ? -35.195 -0.311 17.243 1.00 91.69 325 VAL A N 1
ATOM 2426 C CA . VAL A 1 325 ? -34.488 0.094 18.460 1.00 91.69 325 VAL A CA 1
ATOM 2427 C C . VAL A 1 325 ? -33.543 1.235 18.113 1.00 91.69 325 VAL A C 1
ATOM 2429 O O . VAL A 1 325 ? -32.777 1.140 17.157 1.00 91.69 325 VAL A O 1
ATOM 2432 N N . ALA A 1 326 ? -33.606 2.316 18.889 1.00 90.56 326 ALA A N 1
ATOM 2433 C CA . ALA A 1 326 ? -32.685 3.437 18.785 1.00 90.56 326 ALA A CA 1
ATOM 2434 C C . ALA A 1 326 ? -31.693 3.382 19.950 1.00 90.56 326 ALA A C 1
ATOM 2436 O O . ALA A 1 326 ? -32.097 3.383 21.111 1.00 90.56 326 ALA A O 1
ATOM 2437 N N . ILE A 1 327 ? -30.400 3.347 19.633 1.00 85.94 327 ILE A N 1
ATOM 2438 C CA . ILE A 1 327 ? -29.319 3.421 20.618 1.00 85.94 327 ILE A CA 1
ATOM 2439 C C . ILE A 1 327 ? -28.786 4.850 20.595 1.00 85.94 327 ILE A C 1
ATOM 2441 O O . ILE A 1 327 ? -28.358 5.338 19.549 1.00 85.94 327 ILE A O 1
ATOM 2445 N N . VAL A 1 328 ? -28.833 5.525 21.741 1.00 85.06 328 VAL A N 1
ATOM 2446 C CA . VAL A 1 328 ? -28.398 6.917 21.891 1.00 85.06 328 VAL A CA 1
ATOM 2447 C C . VAL A 1 328 ? -27.347 6.977 22.991 1.00 85.06 328 VAL A C 1
ATOM 2449 O O . VAL A 1 328 ? -27.515 6.369 24.046 1.00 85.06 328 VAL A O 1
ATOM 2452 N N . GLY A 1 329 ? -26.262 7.705 22.747 1.00 78.88 329 GLY A N 1
ATOM 2453 C CA . GLY A 1 329 ? -25.197 7.902 23.720 1.00 78.88 329 GLY A CA 1
ATOM 2454 C C . GLY A 1 329 ? -24.369 9.141 23.402 1.00 78.88 329 GLY A C 1
ATOM 2455 O O . GLY A 1 329 ? -24.393 9.647 22.278 1.00 78.88 329 GLY A O 1
ATOM 2456 N N . ASP A 1 330 ? -23.642 9.635 24.402 1.00 79.50 330 ASP A N 1
ATOM 2457 C CA . ASP A 1 330 ? -22.764 10.796 24.261 1.00 79.50 330 ASP A CA 1
ATOM 2458 C C . ASP A 1 330 ? -21.607 10.524 23.291 1.00 79.50 330 ASP A C 1
ATOM 2460 O O . ASP A 1 330 ? -21.169 9.383 23.109 1.00 79.50 330 ASP A O 1
ATOM 2464 N N . ALA A 1 331 ? -21.055 11.577 22.686 1.00 61.97 331 ALA A N 1
ATOM 2465 C CA . ALA A 1 331 ? -19.917 11.454 21.781 1.00 61.97 331 ALA A CA 1
ATOM 2466 C C . ALA A 1 331 ? -18.736 10.731 22.464 1.00 61.97 331 ALA A C 1
ATOM 2468 O O . ALA A 1 331 ? -18.168 11.215 23.440 1.00 61.97 331 ALA A O 1
ATOM 2469 N N . GLY A 1 332 ? -18.356 9.566 21.931 1.00 63.81 332 GLY A N 1
ATOM 2470 C CA . GLY A 1 332 ? -17.297 8.715 22.488 1.00 63.81 332 GLY A CA 1
ATOM 2471 C C . GLY A 1 332 ? -17.789 7.519 23.309 1.00 63.81 332 GLY A C 1
ATOM 2472 O O . GLY A 1 332 ? -16.984 6.633 23.596 1.00 63.81 332 GLY A O 1
ATOM 2473 N N . SER A 1 333 ? -19.084 7.436 23.621 1.00 62.19 333 SER A N 1
ATOM 2474 C CA . SER A 1 333 ? -19.700 6.207 24.128 1.00 62.19 333 SER A CA 1
ATOM 2475 C C . SER A 1 333 ? -19.764 5.148 23.013 1.00 62.19 333 SER A C 1
ATOM 2477 O O . SER A 1 333 ? -20.081 5.458 21.868 1.00 62.19 333 SER A O 1
ATOM 2479 N N . GLY A 1 334 ? -19.366 3.907 23.316 1.00 56.81 334 GLY A N 1
ATOM 2480 C CA . GLY A 1 334 ? -19.307 2.812 22.333 1.00 56.81 334 GLY A CA 1
ATOM 2481 C C . GLY A 1 334 ? -17.951 2.595 21.648 1.00 56.81 334 GLY A C 1
ATOM 2482 O O . GLY A 1 334 ? -17.832 1.693 20.824 1.00 56.81 334 GLY A O 1
ATOM 2483 N N . LYS A 1 335 ? -16.900 3.347 22.009 1.00 53.31 335 LYS A N 1
ATOM 2484 C CA . LYS A 1 335 ? -15.512 2.972 21.676 1.00 53.31 335 LYS A CA 1
ATOM 2485 C C . LYS A 1 335 ? -15.049 1.850 22.609 1.00 53.31 335 LYS A C 1
ATOM 2487 O O . LYS A 1 335 ? -14.234 2.071 23.505 1.00 53.31 335 LYS A O 1
ATOM 2492 N N . SER A 1 336 ? -15.640 0.671 22.454 1.00 55.34 336 SER A N 1
ATOM 2493 C CA . SER A 1 336 ? -15.121 -0.549 23.069 1.00 55.34 336 SER A CA 1
ATOM 2494 C C . SER A 1 336 ? -13.727 -0.826 22.487 1.00 55.34 336 SER A C 1
ATOM 2496 O O . SER A 1 336 ? -13.492 -0.570 21.307 1.00 55.34 336 SER A O 1
ATOM 2498 N N . ARG A 1 337 ? -12.791 -1.206 23.364 1.00 50.66 337 ARG A N 1
ATOM 2499 C CA . ARG A 1 337 ? -11.351 -1.354 23.086 1.00 50.66 337 ARG A CA 1
ATOM 2500 C C . ARG A 1 337 ? -11.024 -2.506 22.149 1.00 50.66 337 ARG A C 1
ATOM 2502 O O . ARG A 1 337 ? -11.695 -3.547 22.277 1.00 50.66 337 ARG A O 1
#

Secondary structure (DSSP, 8-state):
-B-TTT-PBPPTT-SB-TTT-PBPPEEPTTT--EE-TT-SB-TTT--B---S-PPPPPPS--PPPPPPPPPP---HHHHHS-HHHHHHHHHT-PPTTEEEEEEEEEEEETTHHHHHTTS-HHHHHHHHHHHHHHHHHHHHHTT-EEEEEETTEEEEEESSSS--TTHHHHHHHHHHHHHHHHHHHHHHHHHHHS----EEEEEEEEEEEE-PBPTTS-B-----THHHHHHHHHHHHSPTT-EEEEHHHHHHTTTSEEEEEEEEEP-TT-SSPEEEEEEEEE-S--SHHHHHHHH-PPP-TT-HHHHHHHHHHHHHHHTT----------TTTT---

Nearest PDB structures (foldseek):
  3r5g-assembly2_B  TM=9.217E-01  e=6.773E-18  Pseudomonas aeruginosa
  6fht-assembly1_A  TM=8.634E-01  e=2.725E-17  unclassified
  6fht-assembly1_B  TM=9.070E-01  e=4.412E-16  unclassified
  2w01-assembly1_B  TM=8.680E-01  e=1.959E-16  Synechocystis sp. PCC 6803
  3uvj-assembly1_A  TM=8.205E-01  e=4.314E-14  Homo sapiens

Foldseek 3Di:
DADPPPRHDADPPDQARPPPRHGDFDAAPVPGHTDDPVDQADPPPRHGRDDDDDDDDDDPDDDDDDDDDDDDPQDPQLVQADPVLVVLLVVLFDDAFDKFWKKKKKKAKDCLVVVCVVDDVVVSVVLLSVLCNQLSVLCVVLSWGFQDDDPSMTMIMFCPSPHDLCRLVSNVSSLVSSLVVQVVSQVVCCVVPVGGIWMFMFMEIDIWGWGGQDPSSHTPIPGPCPGVLRRVQNSVPGDTSWHKYWPRSVVSCLQQFDKAWDDFDDRPPDPGTTIIIITDGGGPQNDPVSSCVVVPPDDDPPCVVVVVVVVVQVVVVVVVDDDDDDDDDDVPPPPDD

pLDDT: mean 78.43, std 16.98, range [30.53, 98.31]

Mean predicted aligned error: 17.34 Å

Solvent-accessible surface area (backbone atoms only — not comparable to full-atom values): 19755 Å² total; per-residue (Å²): 103,60,38,91,86,78,62,48,79,47,65,87,95,51,62,44,36,93,88,77,61,52,73,48,81,43,56,37,94,87,80,58,50,84,43,65,92,85,48,63,44,37,92,88,79,62,48,75,65,74,90,84,86,77,83,78,82,79,76,90,87,71,87,80,75,84,73,78,78,73,83,75,82,74,49,78,66,58,74,69,57,51,68,72,56,51,51,48,44,65,72,38,62,61,68,60,72,42,79,42,66,32,21,35,37,25,40,33,52,61,62,50,69,68,50,52,75,75,45,57,68,68,61,45,48,53,54,49,50,55,49,48,53,53,40,47,52,32,33,48,73,50,66,28,40,77,71,46,80,56,90,77,22,37,35,31,28,14,23,49,67,52,77,46,95,59,16,57,48,32,52,51,53,22,52,52,49,33,52,53,55,41,48,62,50,13,56,51,36,33,73,77,72,72,47,65,64,40,39,17,24,3,33,24,52,36,65,31,31,36,35,52,68,46,98,76,77,40,62,48,62,60,44,68,58,59,40,62,50,49,7,46,50,33,14,71,70,26,53,84,64,34,35,22,28,32,53,68,29,57,68,68,40,62,68,38,44,40,66,44,82,42,70,71,39,85,46,93,94,52,95,63,61,46,47,31,27,35,57,75,48,80,26,95,43,84,44,76,63,52,36,37,53,76,72,53,61,81,80,77,79,94,41,66,69,61,50,52,52,51,52,55,44,49,56,42,36,74,72,70,45,87,71,87,85,88,89,84,75,62,95,75,66,84,74,75,129

Sequence (337 aa):
MHCTACKAELIPGKRFCHACGTRVPLGCPSCGAPLDSTFRFCPDCGAPVHQDGAPSAPAEGALPAPRQAAEVPTDPISRHIPDALARKIRRAGGAAGERKRVTVLFCDLVGSTAVAERIDPEDYREILDRYLELAFAEIYRFEGIVNQLAGDGFMALFGAPIAHEDAPERAVRAGLAIREGLAGLSERLLAEHGFGLRARIGIHTGTVVVGTVGNDLKMDYTAIGDTTNLASRLQTAAEPGSILVSQATHRLLHDRFRTRRVGPLEVKGRTEPVTAHEVLELGEVLTPLGVDEARGLTPMVGRDQELAQLEACYERARGGGGQVVAIVGDAGSGKSR

Radius of gyration: 31.27 Å; Cα contacts (8 Å, |Δi|>4): 503; chains: 1; bounding box: 80×83×61 Å